Protein AF-A0A7Y4ZM54-F1 (afdb_monomer_lite)

Radius of gyration: 19.08 Å; chains: 1; bounding box: 53×41×57 Å

Sequence (224 aa):
SLDTIFMADGRNDSVQGQALGAINAHYQPLRQPTAAELDAIAAHEKTNDFFSDGALRRYARGGAAPTLPPGRTASQQRGRNWFVPSATGVCGHCHAGPMLNQTSQFLLAPLPPGSRFFTAFVSELNKAGNPVRTFVVKNADGTTQTIASPDPGRALITGNPADANNFRIPTLWGVKNTAPYFHDNSAKDFAQLTAHYSDYFQIVGLPALTAQEQADINAYLELL

Structure (mmCIF, N/CA/C/O backbone):
data_AF-A0A7Y4ZM54-F1
#
_entry.id   AF-A0A7Y4ZM54-F1
#
loop_
_atom_site.group_PDB
_atom_site.id
_atom_site.type_symbol
_atom_site.label_atom_id
_atom_site.label_alt_id
_atom_site.label_comp_id
_atom_site.label_asym_id
_atom_site.label_entity_id
_atom_site.label_seq_id
_atom_site.pdbx_PDB_ins_code
_atom_site.Cartn_x
_atom_site.Cartn_y
_atom_site.Cartn_z
_atom_site.occupancy
_atom_site.B_iso_or_equiv
_atom_site.auth_seq_id
_atom_site.auth_comp_id
_atom_site.auth_asym_id
_atom_site.auth_atom_id
_atom_site.pdbx_PDB_model_num
ATOM 1 N N . SER A 1 1 ? -11.490 -14.681 0.196 1.00 75.56 1 SER A N 1
ATOM 2 C CA . SER A 1 1 ? -10.752 -13.447 -0.086 1.00 75.56 1 SER A CA 1
ATOM 3 C C . SER A 1 1 ? -9.302 -13.809 -0.337 1.00 75.56 1 SER A C 1
ATOM 5 O O . SER A 1 1 ? -8.851 -14.820 0.194 1.00 75.56 1 SER A O 1
ATOM 7 N N . LEU A 1 2 ? -8.616 -13.041 -1.183 1.00 84.38 2 LEU A N 1
ATOM 8 C CA . LEU A 1 2 ? -7.167 -13.151 -1.382 1.00 84.38 2 LEU A CA 1
ATOM 9 C C . LEU A 1 2 ? -6.377 -12.484 -0.242 1.00 84.38 2 LEU A C 1
ATOM 11 O O . LEU A 1 2 ? -5.200 -12.786 -0.062 1.00 84.38 2 LEU A O 1
ATOM 15 N N . ASP A 1 3 ? -7.044 -11.639 0.549 1.00 86.06 3 ASP A N 1
ATOM 16 C CA . ASP A 1 3 ? -6.544 -11.085 1.803 1.00 86.06 3 ASP A CA 1
ATOM 17 C C . ASP A 1 3 ? -7.220 -11.738 3.013 1.00 86.06 3 ASP A C 1
ATOM 19 O O . ASP A 1 3 ? -8.394 -12.113 2.970 1.00 86.06 3 ASP A O 1
ATOM 23 N N . THR A 1 4 ? -6.466 -11.867 4.103 1.00 82.06 4 THR A N 1
ATOM 24 C CA . THR A 1 4 ? -6.941 -12.416 5.385 1.00 82.06 4 THR A CA 1
ATOM 25 C C . THR A 1 4 ? -7.178 -11.342 6.443 1.00 82.06 4 THR A C 1
ATOM 27 O O . THR A 1 4 ? -7.720 -11.639 7.499 1.00 82.06 4 THR A O 1
ATOM 30 N N . ILE A 1 5 ? -6.758 -10.103 6.175 1.00 88.88 5 ILE A N 1
ATOM 31 C CA . ILE A 1 5 ? -6.939 -8.945 7.050 1.00 88.88 5 ILE A CA 1
ATOM 32 C C . ILE A 1 5 ? -7.385 -7.760 6.199 1.00 88.88 5 ILE A C 1
ATOM 34 O O . ILE A 1 5 ? -6.835 -7.505 5.125 1.00 88.88 5 ILE A O 1
ATOM 38 N N . PHE A 1 6 ? -8.369 -7.030 6.707 1.00 91.56 6 PHE A N 1
ATOM 39 C CA . PHE A 1 6 ? -9.061 -5.949 6.026 1.00 91.56 6 PHE A CA 1
ATOM 40 C C . PHE A 1 6 ? -8.925 -4.639 6.802 1.00 91.56 6 PHE A C 1
ATOM 42 O O . PHE A 1 6 ? -8.662 -4.629 8.006 1.00 91.56 6 PHE A O 1
ATOM 49 N N . MET A 1 7 ? -9.159 -3.531 6.091 1.00 94.06 7 MET A N 1
ATOM 50 C CA . MET A 1 7 ? -8.881 -2.152 6.520 1.00 94.06 7 MET A CA 1
ATOM 51 C C . MET A 1 7 ? -7.381 -1.848 6.620 1.00 94.06 7 MET A C 1
ATOM 53 O O . MET A 1 7 ? -6.563 -2.739 6.826 1.00 94.06 7 MET A O 1
ATOM 57 N N . ALA A 1 8 ? -6.994 -0.584 6.427 1.00 95.31 8 ALA A N 1
ATOM 58 C CA . ALA A 1 8 ? -5.583 -0.190 6.389 1.00 95.31 8 ALA A CA 1
ATOM 59 C C . ALA A 1 8 ? -4.844 -0.497 7.707 1.00 95.31 8 ALA A C 1
ATOM 61 O O . ALA A 1 8 ? -3.691 -0.908 7.689 1.00 95.31 8 ALA A O 1
ATOM 62 N N . ASP A 1 9 ? -5.523 -0.377 8.842 1.00 95.94 9 ASP A N 1
ATOM 63 C CA . ASP A 1 9 ? -5.015 -0.669 10.187 1.00 95.94 9 ASP A CA 1
ATOM 64 C C . ASP A 1 9 ? -5.265 -2.115 10.648 1.00 95.94 9 ASP A C 1
ATOM 66 O O . ASP A 1 9 ? -4.820 -2.513 11.722 1.00 95.94 9 ASP A O 1
ATOM 70 N N . GLY A 1 10 ? -5.939 -2.924 9.826 1.00 94.38 10 GLY A N 1
ATOM 71 C CA . GLY A 1 10 ? -6.141 -4.347 10.078 1.00 94.38 10 GLY A CA 1
ATOM 72 C C . GLY A 1 10 ? -7.196 -4.689 11.124 1.00 94.38 10 GLY A C 1
ATOM 73 O O . GLY A 1 10 ? -7.147 -5.777 11.692 1.00 94.38 10 GLY A O 1
ATOM 74 N N . ARG A 1 11 ? -8.140 -3.782 11.402 1.00 94.75 11 ARG A N 1
ATOM 75 C CA . ARG A 1 11 ? -9.167 -3.967 12.444 1.00 94.75 11 ARG A CA 1
ATOM 76 C C . ARG A 1 11 ? -10.170 -5.096 12.171 1.00 94.75 11 ARG A C 1
ATOM 78 O O . ARG A 1 11 ? -10.927 -5.460 13.065 1.00 94.75 11 ARG A O 1
ATOM 85 N N . ASN A 1 12 ? -10.219 -5.613 10.943 1.00 94.06 12 ASN A N 1
ATOM 86 C CA . ASN A 1 12 ? -11.128 -6.682 10.547 1.00 94.06 12 ASN A CA 1
ATOM 87 C C . ASN A 1 12 ? -10.349 -7.889 10.016 1.00 94.06 12 ASN A C 1
ATOM 89 O O . ASN A 1 12 ? -9.455 -7.751 9.186 1.00 94.06 12 ASN A O 1
ATOM 93 N N . ASP A 1 13 ? -10.744 -9.081 10.444 1.00 90.44 13 ASP A N 1
ATOM 94 C CA . ASP A 1 13 ? -10.168 -10.378 10.062 1.00 90.44 13 ASP A CA 1
ATOM 95 C C . ASP A 1 13 ? -11.035 -11.147 9.046 1.00 90.44 13 ASP A C 1
ATOM 97 O O . ASP A 1 13 ? -10.697 -12.243 8.600 1.00 90.44 13 ASP A O 1
ATOM 101 N N . SER A 1 14 ? -12.177 -10.573 8.668 1.00 93.00 14 SER A N 1
ATOM 102 C CA . SER A 1 14 ? -13.166 -11.191 7.794 1.00 93.00 14 SER A CA 1
ATOM 103 C C . SER A 1 14 ? -13.887 -10.150 6.943 1.00 93.00 14 SER A C 1
ATOM 105 O O . SER A 1 14 ? -14.067 -8.998 7.349 1.00 93.00 14 SER A O 1
ATOM 107 N N . VAL A 1 15 ? -14.350 -10.585 5.767 1.00 93.75 15 VAL A N 1
ATOM 108 C CA . VAL A 1 15 ? -15.191 -9.766 4.881 1.00 93.75 15 VAL A CA 1
ATOM 109 C C . VAL A 1 15 ? -16.499 -9.416 5.583 1.00 93.75 15 VAL A C 1
ATOM 111 O O . VAL A 1 15 ? -16.942 -8.280 5.516 1.00 93.75 15 VAL A O 1
ATOM 114 N N . GLN A 1 16 ? -17.092 -10.355 6.324 1.00 95.44 16 GLN A N 1
ATOM 115 C CA . GLN A 1 16 ? -18.309 -10.104 7.093 1.00 95.44 16 GLN A CA 1
ATOM 116 C C . GLN A 1 16 ? -18.098 -9.025 8.161 1.00 95.44 16 GLN A C 1
ATOM 118 O O . GLN A 1 16 ? -18.927 -8.125 8.283 1.00 95.44 16 GLN A O 1
ATOM 123 N N . GLY A 1 17 ? -16.986 -9.075 8.905 1.00 94.94 17 GLY A N 1
ATOM 124 C CA . GLY A 1 17 ? -16.649 -8.045 9.888 1.00 94.94 17 GLY A CA 1
ATOM 125 C C . GLY A 1 17 ? -16.430 -6.674 9.245 1.00 94.94 17 GLY A C 1
ATOM 126 O O . GLY A 1 17 ? -16.928 -5.668 9.751 1.00 94.94 17 GLY A O 1
ATOM 127 N N . GLN A 1 18 ? -15.738 -6.636 8.103 1.00 95.00 18 GLN A N 1
ATOM 128 C CA . GLN A 1 18 ? -15.522 -5.407 7.339 1.00 95.00 18 GLN A CA 1
ATOM 129 C C . GLN A 1 18 ? -16.838 -4.845 6.771 1.00 95.00 18 GLN A C 1
ATOM 131 O O . GLN A 1 18 ? -17.104 -3.654 6.928 1.00 95.00 18 GLN A O 1
ATOM 136 N N . ALA A 1 19 ? -17.702 -5.694 6.213 1.00 95.06 19 ALA A N 1
ATOM 137 C CA . ALA A 1 19 ? -19.015 -5.315 5.699 1.00 95.06 19 ALA A CA 1
ATOM 138 C C . ALA A 1 19 ? -19.928 -4.778 6.809 1.00 95.06 19 ALA A C 1
ATOM 140 O O . ALA A 1 19 ? -20.550 -3.729 6.646 1.00 95.06 19 ALA A O 1
ATOM 141 N N . LEU A 1 20 ? -19.966 -5.446 7.967 1.00 95.12 20 LEU A N 1
ATOM 142 C CA . LEU A 1 20 ? -20.711 -4.978 9.136 1.00 95.12 20 LEU A CA 1
ATOM 143 C C . LEU A 1 20 ? -20.208 -3.606 9.607 1.00 95.12 20 LEU A C 1
ATOM 145 O O . LEU A 1 20 ? -21.013 -2.712 9.873 1.00 95.12 20 LEU A O 1
ATOM 149 N N . GLY A 1 21 ? -18.885 -3.429 9.678 1.00 92.69 21 GLY A N 1
ATOM 150 C CA . GLY A 1 21 ? -18.262 -2.152 10.018 1.00 92.69 21 GLY A CA 1
ATOM 151 C C . GLY A 1 21 ? -18.667 -1.040 9.050 1.00 92.69 21 GLY A C 1
ATOM 152 O O . GLY A 1 21 ? -19.102 0.025 9.487 1.00 92.69 21 GLY A O 1
ATOM 153 N N . ALA A 1 22 ? -18.603 -1.307 7.744 1.00 92.81 22 ALA A N 1
ATOM 154 C CA . ALA A 1 22 ? -18.983 -0.350 6.709 1.00 92.81 22 ALA A CA 1
ATOM 155 C C . ALA A 1 22 ? -20.471 0.030 6.779 1.00 92.81 22 ALA A C 1
ATOM 157 O O . ALA A 1 22 ? -20.809 1.213 6.729 1.00 92.81 22 ALA A O 1
ATOM 158 N N . ILE A 1 23 ? -21.359 -0.953 6.952 1.00 93.31 23 ILE A N 1
ATOM 159 C CA . ILE A 1 23 ? -22.803 -0.728 7.097 1.00 93.31 23 ILE A CA 1
ATOM 160 C C . ILE A 1 23 ? -23.081 0.175 8.306 1.00 93.31 23 ILE A C 1
ATOM 162 O O . ILE A 1 23 ? -23.783 1.179 8.181 1.00 93.31 23 ILE A O 1
ATOM 166 N N . ASN A 1 24 ? -22.493 -0.133 9.461 1.00 92.00 24 ASN A N 1
ATOM 167 C CA . ASN A 1 24 ? -22.721 0.638 10.681 1.00 92.00 24 ASN A CA 1
ATOM 168 C C . ASN A 1 24 ? -22.139 2.057 10.608 1.00 92.00 24 ASN A C 1
ATOM 170 O O . ASN A 1 24 ? -22.781 2.998 11.071 1.00 92.00 24 ASN A O 1
ATOM 174 N N . ALA A 1 25 ? -20.955 2.224 10.016 1.00 88.75 25 ALA A N 1
ATOM 175 C CA . ALA A 1 25 ? -20.268 3.512 9.968 1.00 88.75 25 ALA A CA 1
ATOM 176 C C . ALA A 1 25 ? -20.800 4.458 8.879 1.00 88.75 25 ALA A C 1
ATOM 178 O O . ALA A 1 25 ? -20.824 5.669 9.091 1.00 88.75 25 ALA A O 1
ATOM 179 N N . HIS A 1 26 ? -21.214 3.929 7.722 1.00 87.94 26 HIS A N 1
ATOM 180 C CA . HIS A 1 26 ? -21.541 4.750 6.549 1.00 87.94 26 HIS A CA 1
ATOM 181 C C . HIS A 1 26 ? -23.020 4.743 6.168 1.00 87.94 26 HIS A C 1
ATOM 183 O O . HIS A 1 26 ? -23.508 5.749 5.662 1.00 87.94 26 HIS A O 1
ATOM 189 N N . TYR A 1 27 ? -23.731 3.633 6.385 1.00 86.56 27 TYR A N 1
ATOM 190 C CA . TYR A 1 27 ? -25.132 3.506 5.972 1.00 86.56 27 TYR A CA 1
ATOM 191 C C . TYR A 1 27 ? -26.126 3.808 7.104 1.00 86.56 27 TYR A C 1
ATOM 193 O O . TYR A 1 27 ? -27.249 4.206 6.814 1.00 86.56 27 TYR A O 1
ATOM 201 N N . GLN A 1 28 ? -25.717 3.664 8.374 1.00 82.19 28 GLN A N 1
ATOM 202 C CA . GLN A 1 28 ? -26.560 3.900 9.561 1.00 82.19 28 GLN A CA 1
ATOM 203 C C . GLN A 1 28 ? -27.914 3.171 9.463 1.00 82.19 28 GLN A C 1
ATOM 205 O O . GLN A 1 28 ? -28.974 3.799 9.389 1.00 82.19 28 GLN A O 1
ATOM 210 N N . PRO A 1 29 ? -27.907 1.830 9.402 1.00 85.31 29 PRO A N 1
ATOM 211 C CA . PRO A 1 29 ? -29.088 1.085 9.006 1.00 85.31 29 PRO A CA 1
ATOM 212 C C . PRO A 1 29 ? -30.195 1.153 10.066 1.00 85.31 29 PRO A C 1
ATOM 214 O O . PRO A 1 29 ? -29.942 1.128 11.269 1.00 85.31 29 PRO A O 1
ATOM 217 N N . LEU A 1 30 ? -31.449 1.113 9.612 1.00 90.50 30 LEU A N 1
ATOM 218 C CA . LEU A 1 30 ? -32.627 1.039 10.490 1.00 90.50 30 LEU A CA 1
ATOM 219 C C . LEU A 1 30 ? -32.734 -0.293 11.258 1.00 90.50 30 LEU A C 1
ATOM 221 O O . LEU A 1 30 ? -33.436 -0.377 12.263 1.00 90.50 30 LEU A O 1
ATOM 225 N N . ARG A 1 31 ? -32.049 -1.342 10.784 1.00 94.69 31 ARG A N 1
ATOM 226 C CA . ARG A 1 31 ? -31.873 -2.623 11.481 1.00 94.69 31 ARG A CA 1
ATOM 227 C C . ARG A 1 31 ? -30.486 -3.185 11.207 1.00 94.69 31 ARG A C 1
ATOM 229 O O . ARG A 1 31 ? -29.924 -2.950 10.144 1.00 94.69 31 ARG A O 1
ATOM 236 N N . GLN A 1 32 ? -29.967 -4.000 12.113 1.00 94.75 32 GLN A N 1
ATOM 237 C CA . GLN A 1 32 ? -28.709 -4.696 11.854 1.00 94.75 32 GLN A CA 1
ATOM 238 C C . GLN A 1 32 ? -28.854 -5.701 10.690 1.00 94.75 32 GLN A C 1
ATOM 240 O O . GLN A 1 32 ? -29.930 -6.300 10.524 1.00 94.75 32 GLN A O 1
ATOM 245 N N . PRO A 1 33 ? -27.801 -5.879 9.868 1.00 95.38 33 PRO A N 1
ATOM 246 C CA . PRO A 1 33 ? -27.777 -6.933 8.867 1.00 95.38 33 PRO A CA 1
ATOM 247 C C . PRO A 1 33 ? -27.752 -8.298 9.561 1.00 95.38 33 PRO A C 1
ATOM 249 O O . PRO A 1 33 ? -27.140 -8.483 10.614 1.00 95.38 33 PRO A O 1
ATOM 252 N N . THR A 1 34 ? -28.435 -9.265 8.969 1.00 96.81 34 THR A N 1
ATOM 253 C CA . THR A 1 34 ? -28.404 -10.656 9.421 1.00 96.81 34 THR A CA 1
ATOM 254 C C . THR A 1 34 ? -27.104 -11.332 8.982 1.00 96.81 34 THR A C 1
ATOM 256 O O . THR A 1 34 ? -26.449 -10.894 8.034 1.00 96.81 34 THR A O 1
ATOM 259 N N . ALA A 1 35 ? -26.746 -12.447 9.624 1.00 96.69 35 ALA A N 1
ATOM 260 C CA . ALA A 1 35 ? -25.584 -13.241 9.217 1.00 96.69 35 ALA A CA 1
ATOM 261 C C . ALA A 1 35 ? -25.672 -13.685 7.744 1.00 96.69 35 ALA A C 1
ATOM 263 O O . ALA A 1 35 ? -24.697 -13.562 7.011 1.00 96.69 35 ALA A O 1
ATOM 264 N N . ALA A 1 36 ? -26.860 -14.093 7.283 1.00 97.50 36 ALA A N 1
ATOM 265 C CA . ALA A 1 36 ? -27.086 -14.498 5.896 1.00 97.50 36 ALA A CA 1
ATOM 266 C C . ALA A 1 36 ? -26.853 -13.354 4.889 1.00 97.50 36 ALA A C 1
ATOM 268 O O . ALA A 1 36 ? -26.354 -13.588 3.791 1.00 97.50 36 ALA A O 1
ATOM 269 N N . GLU A 1 37 ? -27.182 -12.113 5.257 1.00 96.31 37 GLU A N 1
ATOM 270 C CA . GLU A 1 37 ? -26.921 -10.938 4.416 1.00 96.31 37 GLU A CA 1
ATOM 271 C C . GLU A 1 37 ? -25.422 -10.618 4.344 1.00 96.31 37 GLU A C 1
ATOM 273 O O . GLU A 1 37 ? -24.906 -10.330 3.264 1.00 96.31 37 GLU A O 1
ATOM 278 N N . LEU A 1 38 ? -24.701 -10.728 5.464 1.00 96.75 38 LEU A N 1
ATOM 279 C CA . LEU A 1 38 ? -23.243 -10.568 5.486 1.00 96.75 38 LEU A CA 1
ATOM 280 C C . LEU A 1 38 ? -22.538 -11.678 4.691 1.00 96.75 38 LEU A C 1
ATOM 282 O O . LEU A 1 38 ? -21.586 -11.405 3.959 1.00 96.75 38 LEU A O 1
ATOM 286 N N . ASP A 1 39 ? -23.029 -12.914 4.777 1.00 96.81 39 ASP A N 1
ATOM 287 C CA . ASP A 1 39 ? -22.520 -14.033 3.985 1.00 96.81 39 ASP A CA 1
ATOM 288 C C . ASP A 1 39 ? -22.774 -13.839 2.488 1.00 96.81 39 ASP A C 1
ATOM 290 O O . ASP A 1 39 ? -21.908 -14.168 1.677 1.00 96.81 39 ASP A O 1
ATOM 294 N N . ALA A 1 40 ? -23.912 -13.254 2.103 1.00 96.12 40 ALA A N 1
ATOM 295 C CA . ALA A 1 40 ? -24.190 -12.911 0.711 1.00 96.12 40 ALA A CA 1
ATOM 296 C C . ALA A 1 40 ? -23.197 -11.866 0.167 1.00 96.12 40 ALA A C 1
ATOM 298 O O . ALA A 1 40 ? -22.702 -12.021 -0.952 1.00 96.12 40 ALA A O 1
ATOM 299 N N . ILE A 1 41 ? -22.837 -10.853 0.967 1.00 93.75 41 ILE A N 1
ATOM 300 C CA . ILE A 1 41 ? -21.786 -9.880 0.615 1.00 93.75 41 ILE A CA 1
ATOM 301 C C . ILE A 1 41 ? -20.436 -10.593 0.456 1.00 93.75 41 ILE A C 1
ATOM 303 O O . ILE A 1 41 ? -19.773 -10.457 -0.572 1.00 93.75 41 ILE A O 1
ATOM 307 N N . ALA A 1 42 ? -20.052 -11.425 1.426 1.00 93.25 42 ALA A N 1
ATOM 308 C CA . ALA A 1 42 ? -18.796 -12.172 1.370 1.00 93.25 42 ALA A CA 1
ATOM 309 C C . ALA A 1 42 ? -18.741 -13.188 0.212 1.00 93.25 42 ALA A C 1
ATOM 311 O O . ALA A 1 42 ? -17.661 -13.511 -0.295 1.00 93.25 42 ALA A O 1
ATOM 312 N N . ALA A 1 43 ? -19.890 -13.716 -0.213 1.00 93.31 43 ALA A N 1
ATOM 313 C CA . ALA A 1 43 ? -20.006 -14.573 -1.385 1.00 93.31 43 ALA A CA 1
ATOM 314 C C . ALA A 1 43 ? -19.850 -13.780 -2.688 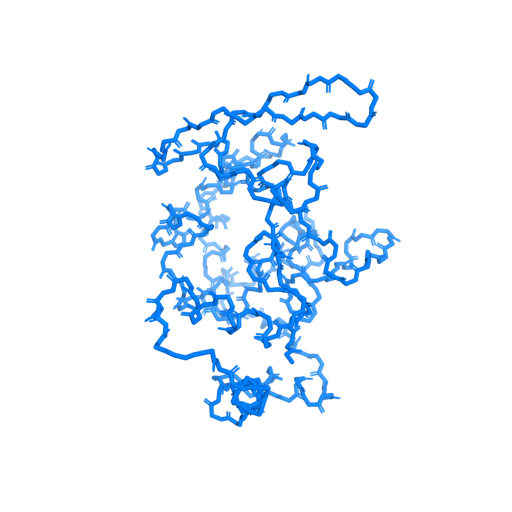1.00 93.31 43 ALA A C 1
ATOM 316 O O . ALA A 1 43 ? -19.232 -14.286 -3.628 1.00 93.31 43 ALA A O 1
ATOM 317 N N . HIS A 1 44 ? -20.344 -12.539 -2.738 1.00 92.94 44 HIS A N 1
ATOM 318 C CA . HIS A 1 44 ? -20.222 -11.679 -3.913 1.00 92.94 44 HIS A CA 1
ATOM 319 C C . HIS A 1 44 ? -18.755 -11.423 -4.298 1.00 92.94 44 HIS A C 1
ATOM 321 O O . HIS A 1 44 ? -18.402 -11.583 -5.467 1.00 92.94 44 HIS A O 1
ATOM 327 N N . GLU A 1 45 ? -17.872 -11.174 -3.323 1.00 89.38 45 GLU A N 1
ATOM 328 C CA . GLU A 1 45 ? -16.424 -10.987 -3.557 1.00 89.38 45 GLU A CA 1
ATOM 329 C C . GLU A 1 45 ? -15.703 -12.231 -4.124 1.00 89.38 45 GLU A C 1
ATOM 331 O O . GLU A 1 45 ? -14.527 -12.185 -4.486 1.00 89.38 45 GLU A O 1
ATOM 336 N N . LYS A 1 46 ? -16.386 -13.381 -4.195 1.00 89.38 46 LYS A N 1
ATOM 337 C CA . LYS A 1 46 ? -15.857 -14.637 -4.758 1.00 89.38 46 LYS A CA 1
ATOM 338 C C . LYS A 1 46 ? -16.423 -14.951 -6.150 1.00 89.38 46 LYS A C 1
ATOM 340 O O . LYS A 1 46 ? -16.024 -15.949 -6.766 1.00 89.38 46 LYS A O 1
ATOM 345 N N . THR A 1 47 ? -17.361 -14.142 -6.644 1.00 91.50 47 THR A N 1
ATOM 346 C CA . THR A 1 47 ? -18.007 -14.338 -7.950 1.00 91.50 47 THR A CA 1
ATOM 347 C C . THR A 1 47 ? -17.031 -14.107 -9.103 1.00 91.50 47 THR A C 1
ATOM 349 O O . THR A 1 47 ? -15.963 -13.531 -8.928 1.00 91.50 47 THR A O 1
ATOM 352 N N . ASN A 1 48 ? -17.367 -14.592 -10.305 1.00 89.88 48 ASN A N 1
ATOM 353 C CA . ASN A 1 48 ? -16.542 -14.337 -11.493 1.00 89.88 48 ASN A CA 1
ATOM 354 C C . ASN A 1 48 ? -16.447 -12.844 -11.815 1.00 89.88 48 ASN A C 1
ATOM 356 O O . ASN A 1 48 ? -15.369 -12.388 -12.189 1.00 89.88 48 ASN A O 1
ATOM 360 N N . ASP A 1 49 ? -17.563 -12.135 -11.657 1.00 91.06 49 ASP A N 1
ATOM 361 C CA . ASP A 1 49 ? -17.732 -10.751 -12.101 1.00 91.06 49 ASP A CA 1
ATOM 362 C C . ASP A 1 49 ? -17.007 -9.758 -11.188 1.00 91.06 49 ASP A C 1
ATOM 364 O O . ASP A 1 49 ? -16.705 -8.644 -11.602 1.00 91.06 49 ASP A O 1
ATOM 368 N N . PHE A 1 50 ? -16.656 -10.184 -9.970 1.00 91.38 50 PHE A N 1
ATOM 369 C CA . PHE A 1 50 ? -15.842 -9.392 -9.055 1.00 91.38 50 PHE A CA 1
ATOM 370 C C . PHE A 1 50 ? -14.384 -9.240 -9.525 1.00 91.38 50 PHE A C 1
ATOM 372 O O . PHE A 1 50 ? -13.730 -8.245 -9.225 1.00 91.38 50 PHE A O 1
ATOM 379 N N . PHE A 1 51 ? -13.846 -10.216 -10.266 1.00 92.50 51 PHE A N 1
ATOM 380 C CA . PHE A 1 51 ? -12.445 -10.194 -10.688 1.00 92.50 51 PHE A CA 1
ATOM 381 C C . PHE A 1 51 ? -12.280 -9.562 -12.070 1.00 92.50 51 PHE A C 1
ATOM 383 O O . PHE A 1 51 ? -12.713 -10.124 -13.076 1.00 92.50 51 PHE A O 1
ATOM 390 N N . SER A 1 52 ? -11.526 -8.466 -12.128 1.00 90.56 52 SER A N 1
ATOM 391 C CA . SER A 1 52 ? -11.066 -7.849 -13.378 1.00 90.56 52 SER A CA 1
ATOM 392 C C . SER A 1 52 ? -9.878 -8.579 -14.021 1.00 90.56 52 SER A C 1
ATOM 394 O O . SER A 1 52 ? -9.636 -8.415 -15.215 1.00 90.56 52 SER A O 1
ATOM 396 N N . ASP A 1 53 ? -9.163 -9.421 -13.264 1.00 92.50 53 ASP A N 1
ATOM 397 C CA . ASP A 1 53 ? -8.019 -10.201 -13.743 1.00 92.50 53 ASP A CA 1
ATOM 398 C C . ASP A 1 53 ? -8.261 -11.718 -13.640 1.00 92.50 53 ASP A C 1
ATOM 400 O O . ASP A 1 53 ? -8.598 -12.277 -12.589 1.00 92.50 53 ASP A O 1
ATOM 404 N N . GLY A 1 54 ? -8.061 -12.416 -14.760 1.00 93.38 54 GLY A N 1
ATOM 405 C CA . GLY A 1 54 ? -8.293 -13.855 -14.850 1.00 93.38 54 GLY A CA 1
ATOM 406 C C . GLY A 1 54 ? -7.272 -14.710 -14.090 1.00 93.38 54 GLY A C 1
ATOM 407 O O . GLY A 1 54 ? -7.620 -15.814 -13.668 1.00 93.38 54 GLY A O 1
ATOM 408 N N . ALA A 1 55 ? -6.031 -14.246 -13.918 1.00 93.75 55 ALA A N 1
ATOM 409 C CA . ALA A 1 55 ? -5.014 -14.944 -13.135 1.00 93.75 55 ALA A CA 1
ATOM 410 C C . ALA A 1 55 ? -5.307 -14.838 -11.636 1.00 93.75 55 ALA A C 1
ATOM 412 O O . ALA A 1 55 ? -5.317 -15.868 -10.963 1.00 93.75 55 ALA A O 1
ATOM 413 N N . LEU A 1 56 ? -5.660 -13.648 -11.139 1.00 94.00 56 LEU A N 1
ATOM 414 C CA . LEU A 1 56 ? -6.104 -13.459 -9.754 1.00 94.00 56 LEU A CA 1
ATOM 415 C C . LEU A 1 56 ? -7.362 -14.270 -9.450 1.00 94.00 56 LEU A C 1
ATOM 417 O O . LEU A 1 56 ? -7.425 -14.942 -8.422 1.00 94.00 56 LEU A O 1
ATOM 421 N N . ARG A 1 57 ? -8.327 -14.300 -10.379 1.00 94.25 57 ARG A N 1
ATOM 422 C CA . ARG A 1 57 ? -9.526 -15.139 -10.246 1.00 94.25 57 ARG A CA 1
ATOM 423 C C . ARG A 1 57 ? -9.185 -16.622 -10.115 1.00 94.25 57 ARG A C 1
ATOM 425 O O . ARG A 1 57 ? -9.780 -17.321 -9.298 1.00 94.25 57 ARG A O 1
ATOM 432 N N . ARG A 1 58 ? -8.259 -17.131 -10.937 1.00 94.56 58 ARG A N 1
ATOM 433 C CA . ARG A 1 58 ? -7.806 -18.531 -10.849 1.00 94.56 58 ARG A CA 1
ATOM 434 C C . ARG A 1 58 ? -7.095 -18.790 -9.526 1.00 94.56 58 ARG A C 1
ATOM 436 O O . ARG A 1 58 ? -7.387 -19.794 -8.885 1.00 94.56 58 ARG A O 1
ATOM 443 N N . TYR A 1 59 ? -6.219 -17.884 -9.105 1.00 94.31 59 TYR A N 1
ATOM 444 C CA . TYR A 1 59 ? -5.496 -18.003 -7.843 1.00 94.31 59 TYR A CA 1
ATOM 445 C C . TYR A 1 59 ? -6.444 -18.028 -6.636 1.00 94.31 59 TYR A C 1
ATOM 447 O O . TYR A 1 59 ? -6.336 -18.907 -5.785 1.00 94.31 59 TYR A O 1
ATOM 455 N N . ALA A 1 60 ? -7.471 -17.172 -6.626 1.00 92.19 60 ALA A N 1
ATOM 456 C CA . ALA A 1 60 ? -8.513 -17.159 -5.596 1.00 92.19 60 ALA A CA 1
ATOM 457 C C . ALA A 1 60 ? -9.301 -18.479 -5.481 1.00 92.19 60 ALA A C 1
ATOM 459 O O . ALA A 1 60 ? -9.985 -18.703 -4.484 1.00 92.19 60 ALA A O 1
ATOM 460 N N . ARG A 1 61 ? -9.209 -19.355 -6.489 1.00 91.94 61 ARG A N 1
ATOM 461 C CA . ARG A 1 61 ? -9.842 -20.682 -6.541 1.00 91.94 61 ARG A CA 1
ATOM 462 C C . ARG A 1 61 ? -8.858 -21.829 -6.318 1.00 91.94 61 ARG A C 1
ATOM 464 O O . ARG A 1 61 ? -9.155 -22.961 -6.685 1.00 91.94 61 ARG A O 1
ATOM 471 N N . GLY A 1 62 ? -7.687 -21.541 -5.753 1.00 93.00 62 GLY A N 1
ATOM 472 C CA . GLY A 1 62 ? -6.636 -22.534 -5.520 1.00 93.00 62 GLY A CA 1
ATOM 473 C C . GLY A 1 62 ? -5.818 -22.876 -6.768 1.00 93.00 62 GLY A C 1
ATOM 474 O O . GLY A 1 62 ? -5.103 -23.874 -6.777 1.00 93.00 62 GLY A O 1
ATOM 475 N N . GLY A 1 63 ? -5.928 -22.076 -7.833 1.00 95.12 63 GLY A N 1
ATOM 476 C CA . GLY A 1 63 ? -5.061 -22.180 -9.003 1.00 95.12 63 GLY A CA 1
ATOM 477 C C . GLY A 1 63 ? -3.640 -21.675 -8.736 1.00 95.12 63 GLY A C 1
ATOM 478 O O . GLY A 1 63 ? -3.289 -21.277 -7.628 1.00 95.12 63 GLY A O 1
ATOM 479 N N . ALA A 1 64 ? -2.817 -21.659 -9.786 1.00 95.50 64 ALA A N 1
ATOM 480 C CA . ALA A 1 64 ? -1.443 -21.169 -9.704 1.00 95.50 64 ALA A CA 1
ATOM 481 C C . ALA A 1 64 ? -1.367 -19.690 -9.280 1.00 95.50 64 ALA A C 1
ATOM 483 O O . ALA A 1 64 ? -2.226 -18.885 -9.653 1.00 95.50 64 ALA A O 1
ATOM 484 N N . ALA A 1 65 ? -0.312 -19.341 -8.538 1.00 93.56 65 ALA A N 1
ATOM 485 C CA . ALA A 1 65 ? -0.017 -17.965 -8.155 1.00 93.56 65 ALA A CA 1
ATOM 486 C C . ALA A 1 65 ? 0.166 -17.062 -9.391 1.00 93.56 65 ALA A C 1
ATOM 488 O O . ALA A 1 65 ? 0.784 -17.493 -10.371 1.00 93.56 65 ALA A O 1
ATOM 489 N N . PRO A 1 66 ? -0.339 -15.814 -9.364 1.00 94.38 66 PRO A N 1
ATOM 490 C CA . PRO A 1 66 ? -0.064 -14.846 -10.417 1.00 94.38 66 PRO A CA 1
ATOM 491 C C . PRO A 1 66 ? 1.437 -14.529 -10.458 1.00 94.38 66 PRO A C 1
ATOM 493 O O . PRO A 1 66 ? 2.119 -14.481 -9.433 1.00 94.38 66 PRO A O 1
ATOM 496 N N . THR A 1 67 ? 1.955 -14.298 -11.660 1.00 94.38 67 THR A N 1
ATOM 497 C CA . THR A 1 67 ? 3.361 -13.953 -11.878 1.00 94.38 67 THR A CA 1
ATOM 498 C C . THR A 1 67 ? 3.486 -12.505 -12.305 1.00 94.38 67 THR A C 1
ATOM 500 O O . THR A 1 67 ? 2.769 -12.062 -13.202 1.00 94.38 67 THR A O 1
ATOM 503 N N . LEU A 1 68 ? 4.453 -11.797 -11.725 1.00 95.31 68 LEU A N 1
ATOM 504 C CA . LEU A 1 68 ? 4.813 -10.447 -12.140 1.00 95.31 68 LEU A CA 1
ATOM 505 C C . LEU A 1 68 ? 5.132 -10.385 -13.651 1.00 95.31 68 LEU A C 1
ATOM 507 O O . LEU A 1 68 ? 5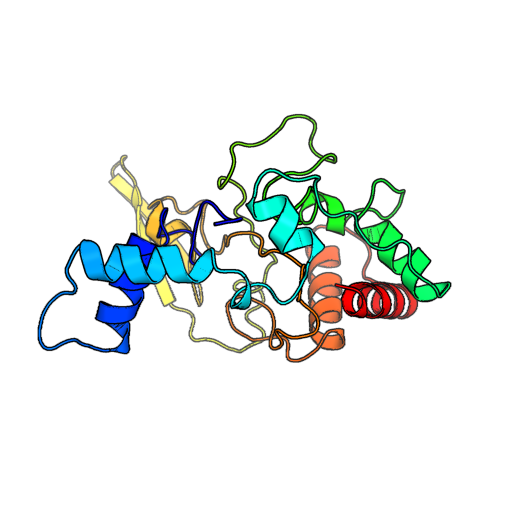.955 -11.184 -14.119 1.00 95.31 68 LEU A O 1
ATOM 511 N N . PRO A 1 69 ? 4.521 -9.456 -14.413 1.00 96.38 69 PRO A N 1
ATOM 512 C CA . PRO A 1 69 ? 4.742 -9.347 -15.850 1.00 96.38 69 PRO A CA 1
ATOM 513 C C . PRO A 1 69 ? 6.221 -9.050 -16.149 1.00 96.38 69 PRO A C 1
ATOM 515 O O . PRO A 1 69 ? 6.863 -8.313 -15.405 1.00 96.38 69 PRO A O 1
ATOM 518 N N . PRO A 1 70 ? 6.804 -9.597 -17.230 1.00 96.56 70 PRO A N 1
ATOM 519 C CA . PRO A 1 70 ? 8.235 -9.435 -17.508 1.00 96.56 70 PRO A CA 1
ATOM 520 C C . PRO A 1 70 ? 8.628 -8.016 -17.956 1.00 96.56 70 PRO A C 1
ATOM 522 O O . PRO A 1 70 ? 9.803 -7.670 -17.902 1.00 96.56 70 PRO A O 1
ATOM 525 N N . GLY A 1 71 ? 7.663 -7.197 -18.386 1.00 97.19 71 GLY A N 1
ATOM 526 C CA . GLY A 1 71 ? 7.918 -5.912 -19.038 1.00 97.19 71 GLY A CA 1
ATOM 527 C C . GLY A 1 71 ? 8.260 -6.067 -20.524 1.00 97.19 71 GLY A C 1
ATOM 528 O O . GLY A 1 71 ? 8.977 -6.981 -20.928 1.00 97.19 71 GLY A O 1
ATOM 529 N N . ARG A 1 72 ? 7.714 -5.178 -21.360 1.00 97.38 72 ARG A N 1
ATOM 530 C CA . ARG A 1 72 ? 7.924 -5.176 -22.821 1.00 97.38 72 ARG A CA 1
ATOM 531 C C . ARG A 1 72 ? 8.955 -4.143 -23.259 1.00 97.38 72 ARG A C 1
ATOM 533 O O . ARG A 1 72 ? 9.629 -4.345 -24.262 1.00 97.38 72 ARG A O 1
ATOM 540 N N . THR A 1 73 ? 9.066 -3.042 -22.521 1.00 98.56 73 THR A N 1
ATOM 541 C CA . THR A 1 73 ? 10.046 -1.983 -22.778 1.00 98.56 73 THR A CA 1
ATOM 542 C C . THR A 1 73 ? 11.239 -2.105 -21.834 1.00 98.56 73 THR A C 1
ATOM 544 O O . THR A 1 73 ? 11.129 -2.671 -20.746 1.00 98.56 73 THR A O 1
ATOM 547 N N . ALA A 1 74 ? 12.374 -1.514 -22.216 1.00 98.44 74 ALA A N 1
ATOM 548 C CA . ALA A 1 74 ? 13.550 -1.456 -21.348 1.00 98.44 74 ALA A CA 1
ATOM 549 C C . ALA A 1 74 ? 13.244 -0.764 -20.006 1.00 98.44 74 ALA A C 1
ATOM 551 O O . ALA A 1 74 ? 13.735 -1.192 -18.967 1.00 98.44 74 ALA A O 1
ATOM 552 N N . SER A 1 75 ? 12.390 0.265 -20.019 1.00 98.44 75 SER A N 1
ATOM 553 C CA . SER A 1 75 ? 11.969 0.972 -18.805 1.00 98.44 75 SER A CA 1
ATOM 554 C C . SER A 1 75 ? 11.148 0.076 -17.875 1.00 98.44 75 SER A C 1
ATOM 556 O O . SER A 1 75 ? 11.471 -0.046 -16.699 1.00 98.44 75 SER A O 1
ATOM 558 N N . GLN A 1 76 ? 10.182 -0.674 -18.417 1.00 98.62 76 GLN A N 1
ATOM 559 C CA . GLN A 1 76 ? 9.409 -1.654 -17.645 1.00 98.62 76 GLN A CA 1
ATOM 560 C C . GLN A 1 76 ? 10.286 -2.765 -17.064 1.00 98.62 76 GLN A C 1
ATOM 562 O O . GLN A 1 76 ? 10.084 -3.180 -15.928 1.00 98.62 76 GLN A O 1
ATOM 567 N N . GLN A 1 77 ? 11.264 -3.253 -17.828 1.00 98.06 77 GLN A N 1
ATOM 568 C CA . GLN A 1 77 ? 12.184 -4.295 -17.367 1.00 98.06 77 GLN A CA 1
ATOM 569 C C . GLN A 1 77 ? 13.090 -3.796 -16.235 1.00 98.06 77 GLN A C 1
ATOM 571 O O . GLN A 1 77 ? 13.288 -4.508 -15.253 1.00 98.06 77 GLN A O 1
ATOM 576 N N . ARG A 1 78 ? 13.599 -2.560 -16.325 1.00 98.06 78 ARG A N 1
ATOM 577 C CA . ARG A 1 78 ? 14.348 -1.935 -15.224 1.00 98.06 78 ARG A CA 1
ATOM 578 C C . ARG A 1 78 ? 13.458 -1.679 -14.010 1.00 98.06 78 ARG A C 1
ATOM 580 O O . ARG A 1 78 ? 13.865 -1.992 -12.897 1.00 98.06 78 ARG A O 1
ATOM 587 N N . GLY A 1 79 ? 12.228 -1.209 -14.217 1.00 97.94 79 GLY A N 1
ATOM 588 C CA . GLY A 1 79 ? 11.242 -1.009 -13.155 1.00 97.94 79 GLY A CA 1
ATOM 589 C C . GLY A 1 79 ? 10.906 -2.300 -12.417 1.00 97.94 79 GLY A C 1
ATOM 590 O O . GLY A 1 79 ? 10.885 -2.331 -11.190 1.00 97.94 79 GLY A O 1
ATOM 591 N N . ARG A 1 80 ? 10.766 -3.410 -13.151 1.00 97.31 80 ARG A N 1
ATOM 592 C CA . ARG A 1 80 ? 10.548 -4.744 -12.580 1.00 97.31 80 ARG A CA 1
ATOM 593 C C . ARG A 1 80 ? 11.619 -5.135 -11.566 1.00 97.31 80 ARG A C 1
ATOM 595 O O . ARG A 1 80 ? 11.285 -5.766 -10.564 1.00 97.31 80 ARG A O 1
ATOM 602 N N . ASN A 1 81 ? 12.882 -4.776 -11.807 1.00 96.50 81 ASN A N 1
ATOM 603 C CA . ASN A 1 81 ? 14.003 -5.160 -10.944 1.00 96.50 81 ASN A CA 1
ATOM 604 C C . ASN A 1 81 ? 13.849 -4.649 -9.505 1.00 96.50 81 ASN A C 1
ATOM 606 O O . ASN A 1 81 ? 14.361 -5.288 -8.592 1.00 96.50 81 ASN A O 1
ATOM 610 N N . TRP A 1 82 ? 13.076 -3.584 -9.280 1.00 96.12 82 TRP A N 1
ATOM 611 C CA . TRP A 1 82 ? 12.777 -3.070 -7.941 1.00 96.12 82 TRP A CA 1
ATOM 612 C C . TRP A 1 82 ? 11.895 -4.001 -7.096 1.00 96.12 82 TRP A C 1
ATOM 614 O O . TRP A 1 82 ? 11.939 -3.949 -5.867 1.00 96.12 82 TRP A O 1
ATOM 624 N N . PHE A 1 83 ? 11.124 -4.885 -7.733 1.00 95.06 83 PHE A N 1
ATOM 625 C CA . PHE A 1 83 ? 10.133 -5.753 -7.082 1.00 95.06 83 PHE A CA 1
ATOM 626 C C . PHE A 1 83 ? 10.557 -7.227 -7.012 1.00 95.06 83 PHE A C 1
ATOM 628 O O . PHE A 1 83 ? 9.916 -8.029 -6.333 1.00 95.06 83 PHE A O 1
ATOM 635 N N . VAL A 1 84 ? 11.630 -7.608 -7.708 1.00 92.69 84 VAL A N 1
ATOM 636 C CA . VAL A 1 84 ? 12.136 -8.989 -7.766 1.00 92.69 84 VAL A CA 1
ATOM 637 C C . VAL A 1 84 ? 13.554 -9.082 -7.199 1.00 92.69 84 VAL A C 1
ATOM 639 O O . VAL A 1 84 ? 14.219 -8.053 -7.092 1.00 92.69 84 VAL A O 1
ATOM 642 N N . PRO A 1 85 ? 14.042 -10.283 -6.827 1.00 90.19 85 PRO A N 1
ATOM 643 C CA . PRO A 1 85 ? 15.393 -10.453 -6.309 1.00 90.19 85 PRO A CA 1
ATOM 644 C C . PRO A 1 85 ? 16.414 -9.945 -7.330 1.00 90.19 85 PRO A C 1
ATOM 646 O O . PRO A 1 85 ? 16.582 -10.520 -8.405 1.00 90.19 85 PRO A O 1
ATOM 649 N N . SER A 1 86 ? 17.034 -8.815 -7.007 1.00 88.25 86 SER A N 1
ATOM 650 C CA . SER A 1 86 ? 17.988 -8.094 -7.845 1.00 88.25 86 SER A CA 1
ATOM 651 C C . SER A 1 86 ? 18.819 -7.152 -6.966 1.00 88.25 86 SER A C 1
ATOM 653 O O . SER A 1 86 ? 18.482 -6.930 -5.801 1.00 88.25 86 SER A O 1
ATOM 655 N N . ALA A 1 87 ? 19.869 -6.548 -7.530 1.00 84.81 87 ALA A N 1
ATOM 656 C CA . ALA A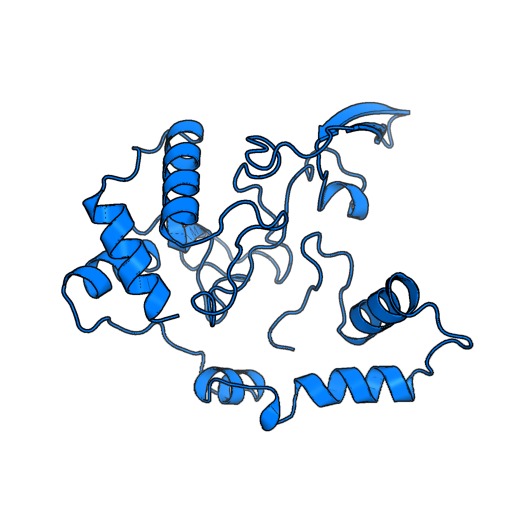 1 87 ? 20.678 -5.549 -6.829 1.00 84.81 87 ALA A CA 1
ATOM 657 C C . ALA A 1 87 ? 19.880 -4.303 -6.387 1.00 84.81 87 ALA A C 1
ATOM 659 O O . ALA A 1 87 ? 20.287 -3.632 -5.446 1.00 84.81 87 ALA A O 1
ATOM 660 N N . THR A 1 88 ? 18.745 -4.006 -7.032 1.00 86.25 88 THR A N 1
ATOM 661 C CA . THR A 1 88 ? 17.883 -2.847 -6.734 1.00 86.25 88 THR A CA 1
ATOM 662 C C . THR A 1 88 ? 16.525 -3.251 -6.153 1.00 86.25 88 THR A C 1
ATOM 664 O O . THR A 1 88 ? 15.627 -2.420 -6.069 1.00 86.25 88 THR A O 1
ATOM 667 N N . GLY A 1 89 ? 16.350 -4.516 -5.747 1.00 90.00 89 GLY A N 1
ATOM 668 C CA . GLY A 1 89 ? 15.082 -5.119 -5.303 1.00 90.00 89 GLY A CA 1
ATOM 669 C C . GLY A 1 89 ? 14.533 -4.611 -3.961 1.00 90.00 89 GLY A C 1
ATOM 670 O O . GLY A 1 89 ? 14.019 -5.393 -3.161 1.00 90.00 89 GLY A O 1
ATOM 671 N N . VAL A 1 90 ? 14.663 -3.318 -3.666 1.00 91.88 90 VAL A N 1
ATOM 672 C CA . VAL A 1 90 ? 14.276 -2.704 -2.392 1.00 91.88 90 VAL A CA 1
ATOM 673 C C . VAL A 1 90 ? 12.762 -2.775 -2.191 1.00 91.88 90 VAL A C 1
ATOM 675 O O . VAL A 1 90 ? 12.313 -3.219 -1.137 1.00 91.88 90 VAL A O 1
ATOM 678 N N . CYS A 1 91 ? 11.960 -2.442 -3.207 1.00 94.25 91 CYS A N 1
ATOM 679 C CA . CYS A 1 91 ? 10.497 -2.475 -3.102 1.00 94.25 91 CYS A CA 1
ATOM 680 C C . CYS A 1 91 ? 9.978 -3.892 -2.810 1.00 94.25 91 CYS A C 1
ATOM 682 O O . CYS A 1 91 ? 9.010 -4.045 -2.066 1.00 94.25 91 CYS A O 1
ATOM 684 N N . GLY A 1 92 ? 10.660 -4.926 -3.316 1.00 91.56 92 GLY A N 1
ATOM 685 C CA . GLY A 1 92 ? 10.351 -6.336 -3.065 1.00 91.56 92 GLY A CA 1
ATOM 686 C C . GLY A 1 92 ? 10.513 -6.788 -1.605 1.00 91.56 92 GLY A C 1
ATOM 687 O O . GLY A 1 92 ? 9.891 -7.771 -1.189 1.00 91.56 92 GLY A O 1
ATOM 688 N N . HIS A 1 93 ? 11.260 -6.054 -0.772 1.00 88.19 93 HIS A N 1
ATOM 689 C CA . HIS A 1 93 ? 11.316 -6.344 0.665 1.00 88.19 93 HIS A CA 1
ATOM 690 C C . HIS A 1 93 ? 9.924 -6.236 1.294 1.00 88.19 93 HIS A C 1
ATOM 692 O O . HIS A 1 93 ? 9.551 -7.075 2.114 1.00 88.19 93 HIS A O 1
ATOM 698 N N . CYS A 1 94 ? 9.115 -5.276 0.840 1.00 89.94 94 CYS A N 1
ATOM 699 C CA . CYS A 1 94 ? 7.730 -5.088 1.268 1.00 89.94 94 CYS A CA 1
ATOM 700 C C . CYS A 1 94 ? 6.734 -5.739 0.299 1.00 89.94 94 CYS A C 1
ATOM 702 O O . CYS A 1 94 ? 5.919 -6.560 0.719 1.00 89.94 94 CYS A O 1
ATOM 704 N N . HIS A 1 95 ? 6.847 -5.449 -0.993 1.00 93.44 95 HIS A N 1
ATOM 705 C CA . HIS A 1 95 ? 5.908 -5.859 -2.033 1.00 93.44 95 HIS A CA 1
ATOM 706 C C . HIS A 1 95 ? 6.386 -7.094 -2.799 1.00 93.44 95 HIS A C 1
ATOM 708 O O . HIS A 1 95 ? 6.916 -6.996 -3.905 1.00 93.44 95 HIS A O 1
ATOM 714 N N . ALA A 1 96 ? 6.185 -8.271 -2.212 1.00 89.69 96 ALA A N 1
ATOM 715 C CA . ALA A 1 96 ? 6.552 -9.549 -2.815 1.00 89.69 96 ALA A CA 1
ATOM 716 C C . ALA A 1 96 ? 5.499 -10.638 -2.560 1.00 89.69 96 ALA A C 1
ATOM 718 O O . ALA A 1 96 ? 4.451 -10.417 -1.946 1.00 89.69 96 ALA A O 1
ATOM 719 N N . GLY A 1 97 ? 5.769 -11.827 -3.098 1.00 89.44 97 GLY A N 1
ATOM 720 C CA . GLY A 1 97 ? 4.841 -12.947 -3.053 1.00 89.44 97 GLY A CA 1
ATOM 721 C C . GLY A 1 97 ? 3.653 -12.790 -4.009 1.00 89.44 97 GLY A C 1
ATOM 722 O O . GLY A 1 97 ? 3.556 -11.796 -4.730 1.00 89.44 97 GLY A O 1
ATOM 723 N N . PRO A 1 98 ? 2.731 -13.769 -4.019 1.00 91.44 98 PRO A N 1
ATOM 724 C CA . PRO A 1 98 ? 1.635 -13.829 -4.989 1.00 91.44 98 PRO A CA 1
ATOM 725 C C . PRO A 1 98 ? 0.761 -12.572 -5.017 1.00 91.44 98 PRO A C 1
ATOM 727 O O . PRO A 1 98 ? 0.364 -12.120 -6.083 1.00 91.44 98 PRO A O 1
ATOM 730 N N . MET A 1 99 ? 0.487 -11.985 -3.852 1.00 91.25 99 MET A N 1
ATOM 731 C CA . MET A 1 99 ? -0.369 -10.803 -3.724 1.00 91.25 99 MET A CA 1
ATOM 732 C C . MET A 1 99 ? 0.412 -9.504 -3.479 1.00 91.25 99 MET A C 1
ATOM 734 O O . MET A 1 99 ? -0.207 -8.461 -3.297 1.00 91.25 99 MET A O 1
ATOM 738 N N . LEU A 1 100 ? 1.751 -9.524 -3.510 1.00 92.88 100 LEU A N 1
ATOM 739 C CA . LEU A 1 100 ? 2.600 -8.332 -3.332 1.00 92.88 100 LEU A CA 1
ATOM 740 C C . LEU A 1 100 ? 2.370 -7.592 -1.999 1.00 92.88 100 LEU A C 1
ATOM 742 O O . LEU A 1 100 ? 2.568 -6.381 -1.918 1.00 92.88 100 LEU A O 1
ATOM 746 N N . ASN A 1 101 ? 1.932 -8.312 -0.962 1.00 88.44 101 ASN A N 1
ATOM 747 C CA . ASN A 1 101 ? 1.539 -7.726 0.322 1.00 88.44 101 ASN A CA 1
ATOM 748 C C . ASN A 1 101 ? 1.782 -8.616 1.556 1.00 88.44 101 ASN A C 1
ATOM 750 O O . ASN A 1 101 ? 2.139 -8.113 2.619 1.00 88.44 101 ASN A O 1
ATOM 754 N N . GLN A 1 102 ? 1.611 -9.935 1.443 1.00 78.00 102 GLN A N 1
ATOM 755 C CA . GLN A 1 102 ? 1.590 -10.833 2.607 1.00 78.00 102 GLN A CA 1
ATOM 756 C C . GLN A 1 102 ? 2.906 -11.566 2.863 1.00 78.00 102 GLN A C 1
ATOM 758 O O . GLN A 1 102 ? 3.259 -11.790 4.017 1.00 78.00 102 GLN A O 1
ATOM 763 N N . THR A 1 103 ? 3.647 -11.937 1.821 1.00 79.25 103 THR A N 1
ATOM 764 C CA . THR A 1 103 ? 4.895 -12.701 1.951 1.00 79.25 103 THR A CA 1
ATOM 765 C C . THR A 1 103 ? 6.038 -11.970 1.265 1.00 79.25 103 THR A C 1
ATOM 767 O O . THR A 1 103 ? 5.825 -11.108 0.419 1.00 79.25 103 THR A O 1
ATOM 770 N N . SER A 1 104 ? 7.275 -12.268 1.649 1.00 78.44 104 SER A N 1
ATOM 771 C CA . SER A 1 104 ? 8.433 -11.762 0.925 1.00 78.44 104 SER A CA 1
ATOM 772 C C . SER A 1 104 ? 9.553 -12.782 0.948 1.00 78.44 104 SER A C 1
ATOM 774 O O . SER A 1 104 ? 9.993 -13.218 2.006 1.00 78.44 104 SER A O 1
ATOM 776 N N . GLN A 1 105 ? 10.019 -13.133 -0.247 1.00 76.00 105 GLN A N 1
ATOM 777 C CA . GLN A 1 105 ? 11.184 -13.992 -0.459 1.00 76.00 105 GLN A CA 1
ATOM 778 C C . GLN A 1 105 ? 12.517 -13.292 -0.144 1.00 76.00 105 GLN A C 1
ATOM 780 O O . GLN A 1 105 ? 13.567 -13.910 -0.255 1.00 76.00 105 GLN A O 1
ATOM 785 N N . PHE A 1 106 ? 12.478 -12.007 0.227 1.00 75.44 106 PHE A N 1
ATOM 786 C CA . PHE A 1 106 ? 13.643 -11.240 0.674 1.00 75.44 106 PHE A CA 1
ATOM 787 C C . PHE A 1 106 ? 13.894 -11.384 2.183 1.00 75.44 106 PHE A C 1
ATOM 789 O O . PHE A 1 106 ? 14.937 -10.964 2.675 1.00 75.44 106 PHE A O 1
ATOM 796 N N . LEU A 1 107 ? 12.945 -11.954 2.933 1.00 76.00 107 LEU A N 1
ATOM 797 C CA . LEU A 1 107 ? 13.074 -12.166 4.373 1.00 76.00 107 LEU A CA 1
ATOM 798 C C . LEU A 1 107 ? 13.699 -13.535 4.659 1.00 76.00 107 LEU A C 1
ATOM 800 O O . LEU A 1 107 ? 13.340 -14.532 4.036 1.00 76.00 107 LEU A O 1
ATOM 804 N N . LEU A 1 108 ? 14.594 -13.588 5.652 1.00 73.00 108 LEU A N 1
ATOM 805 C CA . LEU A 1 108 ? 15.271 -14.821 6.083 1.00 73.00 108 LEU A CA 1
ATOM 806 C C . LEU A 1 108 ? 14.307 -15.876 6.648 1.00 73.00 108 LEU A C 1
ATOM 808 O O . LEU A 1 108 ? 14.623 -17.063 6.642 1.00 73.00 108 LEU A O 1
ATOM 812 N N . ALA A 1 109 ? 13.140 -15.450 7.135 1.00 75.38 109 ALA A N 1
ATOM 813 C CA . ALA A 1 109 ? 12.087 -16.325 7.628 1.00 75.38 109 ALA A CA 1
ATOM 814 C C . ALA A 1 109 ? 10.703 -15.796 7.209 1.00 75.38 109 ALA A C 1
ATOM 816 O O . ALA A 1 109 ? 10.496 -14.577 7.177 1.00 75.38 109 ALA A O 1
ATOM 817 N N . PRO A 1 110 ? 9.741 -16.687 6.904 1.00 72.56 110 PRO A N 1
ATOM 818 C CA . PRO A 1 110 ? 8.372 -16.284 6.617 1.00 72.56 110 PRO A CA 1
ATOM 819 C C . PRO A 1 110 ? 7.720 -15.680 7.866 1.00 72.56 110 PRO A C 1
ATOM 821 O O . PRO A 1 110 ? 7.740 -16.271 8.944 1.00 72.56 110 PRO A O 1
ATOM 824 N N . LEU A 1 111 ? 7.120 -14.500 7.705 1.00 76.69 111 LEU A N 1
ATOM 825 C CA . LEU A 1 111 ? 6.273 -13.890 8.727 1.00 76.69 111 LEU A CA 1
ATOM 826 C C . LEU A 1 111 ? 4.856 -14.488 8.664 1.00 76.69 111 LEU A C 1
ATOM 828 O O . LEU A 1 111 ? 4.416 -14.868 7.573 1.00 76.69 111 LEU A O 1
ATOM 832 N N . PRO A 1 112 ? 4.122 -14.560 9.792 1.00 77.62 112 PRO A N 1
ATOM 833 C CA . PRO A 1 112 ? 2.731 -14.998 9.783 1.00 77.62 112 PRO A CA 1
ATOM 834 C C . PRO A 1 112 ? 1.878 -14.182 8.792 1.00 77.62 112 PRO A C 1
ATOM 836 O O . PRO A 1 112 ? 2.007 -12.953 8.736 1.00 77.62 112 PRO A O 1
ATOM 839 N N . PRO A 1 113 ? 0.980 -14.819 8.015 1.00 71.12 113 PRO A N 1
ATOM 840 C CA . PRO A 1 113 ? 0.047 -14.096 7.156 1.00 71.12 113 PRO A CA 1
ATOM 841 C C . PRO A 1 113 ? -0.719 -13.027 7.941 1.00 71.12 113 PRO A C 1
ATOM 843 O O . PRO A 1 113 ? -1.219 -13.281 9.034 1.00 71.12 113 PRO A O 1
ATOM 846 N N . GLY A 1 114 ? -0.790 -11.814 7.393 1.00 75.06 114 GLY A N 1
ATOM 847 C CA . GLY A 1 114 ? -1.461 -10.695 8.054 1.00 75.06 114 GLY A CA 1
ATOM 848 C C . GLY A 1 114 ? -0.673 -10.034 9.196 1.00 75.06 114 GLY A C 1
ATOM 849 O O . GLY A 1 114 ? -1.186 -9.134 9.848 1.00 75.06 114 GLY A O 1
ATOM 850 N N . SER A 1 115 ? 0.589 -10.387 9.449 1.00 81.38 115 SER A N 1
ATOM 851 C CA . SER A 1 115 ? 1.396 -9.665 10.450 1.00 81.38 115 SER A CA 1
ATOM 852 C C . SER A 1 115 ? 2.172 -8.472 9.877 1.00 81.38 115 SER A C 1
ATOM 854 O O . SER A 1 115 ? 2.886 -7.792 10.608 1.00 81.38 115 SER A O 1
ATOM 856 N N . ARG A 1 116 ? 2.085 -8.222 8.565 1.00 87.12 116 ARG A N 1
ATOM 857 C CA . ARG A 1 116 ? 2.928 -7.248 7.855 1.00 87.12 116 ARG A CA 1
ATOM 858 C C . ARG A 1 116 ? 2.333 -5.841 7.876 1.00 87.12 116 ARG A C 1
ATOM 860 O O . ARG A 1 116 ? 1.606 -5.453 6.963 1.00 87.12 116 ARG A O 1
ATOM 867 N N . PHE A 1 117 ? 2.676 -5.101 8.925 1.00 92.88 117 PHE A N 1
ATOM 868 C CA . PHE A 1 117 ? 2.280 -3.714 9.151 1.00 92.88 117 PHE A CA 1
ATOM 869 C C . PHE A 1 117 ? 3.529 -2.847 9.249 1.00 92.88 117 PHE A C 1
ATOM 871 O O . PHE A 1 117 ? 4.432 -3.162 10.018 1.00 92.88 117 PHE A O 1
ATOM 878 N N . PHE A 1 118 ? 3.593 -1.792 8.443 1.00 93.19 118 PHE A N 1
ATOM 879 C CA . PHE A 1 118 ? 4.769 -0.934 8.335 1.00 93.19 118 PHE A CA 1
ATOM 880 C C . PHE A 1 118 ? 4.347 0.512 8.112 1.00 93.19 118 PHE A C 1
ATOM 882 O O . PHE A 1 118 ? 3.300 0.778 7.519 1.00 93.19 118 PHE A O 1
ATOM 889 N N . THR A 1 119 ? 5.196 1.436 8.541 1.00 95.88 119 THR A N 1
ATOM 890 C CA . THR A 1 119 ? 5.112 2.832 8.132 1.00 95.88 119 THR A CA 1
ATOM 891 C C . THR A 1 119 ? 5.957 3.054 6.878 1.00 95.88 119 THR A C 1
ATOM 893 O O . THR A 1 119 ? 7.127 2.672 6.805 1.00 95.88 119 THR A O 1
ATOM 896 N N . ALA A 1 120 ? 5.348 3.682 5.873 1.00 95.25 120 ALA A N 1
ATOM 897 C CA . ALA A 1 120 ? 6.049 4.262 4.729 1.00 95.25 120 ALA A CA 1
ATOM 898 C C . ALA A 1 120 ? 6.300 5.767 4.935 1.00 95.25 120 ALA A C 1
ATOM 900 O O . ALA A 1 120 ? 6.480 6.494 3.963 1.00 95.25 120 ALA A O 1
ATOM 901 N N . PHE A 1 121 ? 6.265 6.251 6.182 1.00 97.44 121 PHE A N 1
ATOM 902 C CA . PHE A 1 121 ? 6.435 7.658 6.559 1.00 97.44 121 PHE A CA 1
ATOM 903 C C . PHE A 1 121 ? 5.344 8.607 6.028 1.00 97.44 121 PHE A C 1
ATOM 905 O O . PHE A 1 121 ? 5.560 9.811 5.902 1.00 97.44 121 PHE A O 1
ATOM 912 N N . VAL A 1 122 ? 4.155 8.092 5.700 1.00 98.25 122 VAL A N 1
ATOM 913 C CA . VAL A 1 122 ? 3.038 8.913 5.195 1.00 98.25 122 VAL A CA 1
ATOM 914 C C . VAL A 1 122 ? 2.452 9.785 6.309 1.00 98.25 122 VAL A C 1
ATOM 916 O O . VAL A 1 122 ? 2.340 10.997 6.130 1.00 98.25 122 VAL A O 1
ATOM 919 N N . SER A 1 123 ? 2.147 9.207 7.477 1.00 98.00 123 SER A N 1
ATOM 920 C CA . SER A 1 123 ? 1.624 9.962 8.629 1.00 98.00 123 SER A CA 1
ATOM 921 C C . SER A 1 123 ? 2.685 10.885 9.242 1.00 98.00 123 SER A C 1
ATOM 923 O O . SER A 1 123 ? 2.359 11.941 9.772 1.00 98.00 123 SER A O 1
ATOM 925 N N . GLU A 1 124 ? 3.954 10.495 9.162 1.00 97.38 124 GLU A N 1
ATOM 926 C CA . GLU A 1 124 ? 5.107 11.195 9.723 1.00 97.38 124 GLU A CA 1
ATOM 927 C C . GLU A 1 124 ? 5.479 12.424 8.895 1.00 97.38 124 GLU A C 1
ATOM 929 O O . GLU A 1 124 ? 5.713 13.493 9.454 1.00 97.38 124 GLU A O 1
ATOM 934 N N . LEU A 1 125 ? 5.510 12.287 7.564 1.00 97.25 125 LEU A N 1
ATOM 935 C CA . LEU A 1 125 ? 5.738 13.418 6.663 1.00 97.25 125 LEU A CA 1
ATOM 936 C C . LEU A 1 125 ? 4.488 14.285 6.506 1.00 97.25 125 LEU A C 1
ATOM 938 O O . LEU A 1 125 ? 4.614 15.477 6.237 1.00 97.25 125 LEU A O 1
ATOM 942 N N . ASN A 1 126 ? 3.297 13.694 6.661 1.00 97.56 126 ASN A N 1
ATOM 943 C CA . ASN A 1 126 ? 1.997 14.362 6.645 1.00 97.56 126 ASN A CA 1
ATOM 944 C C . ASN A 1 126 ? 1.848 15.382 5.500 1.00 97.56 126 ASN A C 1
ATOM 946 O O . ASN A 1 126 ? 1.397 16.510 5.705 1.00 97.56 126 ASN A O 1
ATOM 950 N N . LYS A 1 127 ? 2.241 14.999 4.277 1.00 96.62 127 LYS A N 1
ATOM 951 C CA . LYS A 1 127 ? 2.233 15.894 3.104 1.00 96.62 127 LYS A CA 1
ATOM 952 C C . LYS A 1 127 ? 0.839 16.437 2.774 1.00 96.62 127 LYS A C 1
ATOM 954 O O . LYS A 1 127 ? 0.729 17.522 2.213 1.00 96.62 127 LYS A O 1
ATOM 959 N N . ALA A 1 128 ? -0.217 15.707 3.143 1.00 96.25 128 ALA A N 1
ATOM 960 C CA . ALA A 1 128 ? -1.602 16.156 3.020 1.00 96.25 128 ALA A CA 1
ATOM 961 C C . ALA A 1 128 ? -1.995 17.255 4.029 1.00 96.25 128 ALA A C 1
ATOM 963 O O . ALA A 1 128 ? -3.047 17.870 3.871 1.00 96.25 128 ALA A O 1
ATOM 964 N N . GLY A 1 129 ? -1.176 17.520 5.054 1.00 97.44 129 GLY A N 1
ATOM 965 C CA . GLY A 1 129 ? -1.465 18.526 6.077 1.00 97.44 129 GLY A CA 1
ATOM 966 C C . GLY A 1 129 ? -2.633 18.140 6.986 1.00 97.44 129 GLY A C 1
ATOM 967 O O . GLY A 1 129 ? -3.374 19.011 7.444 1.00 97.44 129 GLY A O 1
ATOM 968 N N . ASN A 1 130 ? -2.823 16.844 7.244 1.00 98.12 130 ASN A N 1
ATOM 969 C CA . ASN A 1 130 ? -3.912 16.361 8.086 1.00 98.12 130 ASN A CA 1
ATOM 970 C C . ASN A 1 130 ? -3.735 16.839 9.543 1.00 98.12 130 ASN A C 1
ATOM 972 O O . ASN A 1 130 ? -2.599 16.936 10.023 1.00 98.12 130 ASN A O 1
ATOM 976 N N . PRO A 1 131 ? -4.823 17.121 10.286 1.00 98.19 131 PRO A N 1
ATOM 977 C CA . PRO A 1 131 ? -4.725 17.545 11.680 1.00 98.19 131 PRO A CA 1
ATOM 978 C C . PRO A 1 131 ? -4.027 16.500 12.554 1.00 98.19 131 PRO A C 1
ATOM 980 O O . PRO A 1 131 ? -4.498 15.374 12.676 1.00 98.19 131 PRO A O 1
ATOM 983 N N . VAL A 1 132 ? -2.947 16.896 13.226 1.00 98.25 132 VAL A N 1
ATOM 984 C CA . VAL A 1 132 ? -2.226 16.026 14.164 1.00 98.25 132 VAL A CA 1
ATOM 985 C C . VAL A 1 132 ? -2.912 16.057 15.526 1.00 98.25 132 VAL A C 1
ATOM 987 O O . VAL A 1 132 ? -3.218 17.127 16.062 1.00 98.25 132 VAL A O 1
ATOM 990 N N . ARG A 1 133 ? -3.157 14.878 16.099 1.00 97.56 133 ARG A N 1
ATOM 991 C CA . ARG A 1 133 ? -3.728 14.717 17.438 1.00 97.56 133 ARG A CA 1
ATOM 992 C C . ARG A 1 133 ? -2.745 14.007 18.358 1.00 97.56 133 ARG A C 1
ATOM 994 O O . ARG A 1 133 ? -1.901 13.232 17.914 1.00 97.56 133 ARG A O 1
ATOM 1001 N N . THR A 1 134 ? -2.894 14.281 19.648 1.00 97.31 134 THR A N 1
ATOM 1002 C CA . THR A 1 134 ? -2.126 13.649 20.717 1.00 97.31 134 THR A CA 1
ATOM 1003 C C . THR A 1 134 ? -2.941 12.507 21.307 1.00 97.31 134 THR A C 1
ATOM 1005 O O . THR A 1 134 ? -4.027 12.730 21.841 1.00 97.31 134 THR A O 1
ATOM 1008 N N . PHE A 1 135 ? -2.406 11.295 21.236 1.00 94.94 135 PHE A N 1
ATOM 1009 C CA . PHE A 1 135 ? -2.989 10.084 21.799 1.00 94.94 135 PHE A CA 1
ATOM 1010 C C . PHE A 1 135 ? -2.170 9.670 23.015 1.00 94.94 135 PHE A C 1
ATOM 1012 O O . PHE A 1 135 ? -0.953 9.524 22.920 1.00 94.94 135 PHE A O 1
ATOM 1019 N N . VAL A 1 136 ? -2.832 9.486 24.156 1.00 94.69 136 VAL A N 1
ATOM 1020 C CA . VAL A 1 136 ? -2.193 9.017 25.389 1.00 94.69 136 VAL A CA 1
ATOM 1021 C C . VAL A 1 136 ? -2.529 7.545 25.564 1.00 94.69 136 VAL A C 1
ATOM 1023 O O . VAL A 1 136 ? -3.687 7.185 25.768 1.00 94.69 136 VAL A O 1
ATOM 1026 N N . VAL A 1 137 ? -1.512 6.697 25.477 1.00 92.06 137 VAL A N 1
ATOM 1027 C CA . VAL A 1 137 ? -1.622 5.252 25.654 1.00 92.06 137 VAL A CA 1
ATOM 1028 C C . VAL A 1 137 ? -1.144 4.899 27.053 1.00 92.06 137 VAL A C 1
ATOM 1030 O O . VAL A 1 137 ? -0.030 5.246 27.446 1.00 92.06 137 VAL A O 1
ATOM 1033 N N . LYS A 1 138 ? -1.994 4.214 27.818 1.00 92.06 138 LYS A N 1
ATOM 1034 C CA . LYS A 1 138 ? -1.643 3.691 29.138 1.00 92.06 138 LYS A CA 1
ATOM 1035 C C . LYS A 1 138 ? -1.129 2.262 28.992 1.00 92.06 138 LYS A C 1
ATOM 1037 O O . LYS A 1 138 ? -1.869 1.384 28.557 1.00 92.06 138 LYS A O 1
ATOM 1042 N N . ASN A 1 139 ? 0.117 2.041 29.384 1.00 87.19 139 ASN A N 1
ATOM 1043 C CA . ASN A 1 139 ? 0.756 0.733 29.367 1.00 87.19 139 ASN A CA 1
ATOM 1044 C C . ASN A 1 139 ? 0.266 -0.142 30.529 1.00 87.19 139 ASN A C 1
ATOM 1046 O O . ASN A 1 139 ? -0.256 0.347 31.537 1.00 87.19 139 ASN A O 1
ATOM 1050 N N . ALA A 1 140 ? 0.481 -1.453 30.404 1.00 87.44 140 ALA A N 1
ATOM 1051 C CA . ALA A 1 140 ? 0.109 -2.428 31.430 1.00 87.44 140 ALA A CA 1
ATOM 1052 C C . ALA A 1 140 ? 0.843 -2.211 32.768 1.00 87.44 140 ALA A C 1
ATOM 1054 O O . ALA A 1 140 ? 0.283 -2.491 33.823 1.00 87.44 140 ALA A O 1
ATOM 1055 N N . ASP A 1 141 ? 2.063 -1.666 32.732 1.00 91.50 141 ASP A N 1
ATOM 1056 C CA . ASP A 1 141 ? 2.856 -1.309 33.918 1.00 91.50 141 ASP A CA 1
ATOM 1057 C C . ASP A 1 141 ? 2.400 -0.000 34.598 1.00 91.50 141 ASP A C 1
ATOM 1059 O O . ASP A 1 141 ? 2.983 0.428 35.591 1.00 91.50 141 ASP A O 1
ATOM 1063 N N . GLY A 1 142 ? 1.348 0.642 34.077 1.00 92.00 142 GLY A N 1
ATOM 1064 C CA . GLY A 1 142 ? 0.793 1.889 34.595 1.00 92.00 142 GLY A CA 1
ATOM 1065 C C . GLY A 1 142 ? 1.456 3.157 34.057 1.00 92.00 142 GLY A C 1
ATOM 1066 O O . GLY A 1 142 ? 0.931 4.243 34.310 1.00 92.00 142 GLY A O 1
ATOM 1067 N N . THR A 1 143 ? 2.548 3.047 33.294 1.00 93.75 143 THR A N 1
ATOM 1068 C CA . THR A 1 143 ? 3.164 4.196 32.619 1.00 93.75 143 THR A CA 1
ATOM 1069 C C . THR A 1 143 ? 2.295 4.689 31.462 1.00 93.75 143 THR A C 1
ATOM 1071 O O . THR A 1 143 ? 1.420 3.980 30.958 1.00 93.75 143 THR A O 1
ATOM 1074 N N . THR A 1 144 ? 2.523 5.925 31.025 1.00 94.50 144 THR A N 1
ATOM 1075 C CA . THR A 1 144 ? 1.847 6.498 29.858 1.00 94.50 144 THR A CA 1
ATOM 1076 C C . THR A 1 144 ? 2.853 6.861 28.784 1.00 94.50 144 THR A C 1
ATOM 1078 O O . THR A 1 144 ? 3.880 7.471 29.079 1.00 94.50 144 THR A O 1
ATOM 1081 N N . GLN A 1 145 ? 2.522 6.544 27.539 1.00 94.31 145 GLN A N 1
ATOM 1082 C CA . GLN A 1 145 ? 3.233 7.014 26.358 1.00 94.31 145 GLN A CA 1
ATOM 1083 C C . GLN A 1 145 ? 2.316 7.896 25.523 1.00 94.31 145 GLN A C 1
ATOM 1085 O O . GLN A 1 145 ? 1.100 7.710 25.498 1.00 94.31 145 GLN A O 1
ATOM 1090 N N . THR A 1 146 ? 2.916 8.858 24.834 1.00 94.62 146 THR A N 1
ATOM 1091 C CA . THR A 1 146 ? 2.186 9.819 24.018 1.00 94.62 146 THR A CA 1
ATOM 1092 C C . THR A 1 146 ? 2.606 9.675 22.566 1.00 94.62 146 THR A C 1
ATOM 1094 O O . THR A 1 146 ? 3.794 9.708 22.260 1.00 94.62 146 THR A O 1
ATOM 1097 N N . ILE A 1 147 ? 1.625 9.554 21.676 1.00 95.12 147 ILE A N 1
ATOM 1098 C CA . ILE A 1 147 ? 1.812 9.490 20.226 1.00 95.12 147 ILE A CA 1
ATOM 1099 C C . ILE A 1 147 ? 1.199 10.756 19.632 1.00 95.12 147 ILE A C 1
ATOM 1101 O O . ILE A 1 147 ? 0.034 11.055 19.887 1.00 95.12 147 ILE A O 1
ATOM 1105 N N . ALA A 1 148 ? 1.966 11.499 18.839 1.00 96.75 148 ALA A N 1
ATOM 1106 C CA . ALA A 1 148 ? 1.441 12.585 18.018 1.00 96.75 148 ALA A CA 1
ATOM 1107 C C . ALA A 1 148 ? 1.325 12.083 16.578 1.00 96.75 148 ALA A C 1
ATOM 1109 O O . ALA A 1 148 ? 2.333 11.727 15.972 1.00 96.75 148 ALA A O 1
ATOM 1110 N N . SER A 1 149 ? 0.108 12.012 16.044 1.00 97.62 149 SER A N 1
ATOM 1111 C CA . SER A 1 149 ? -0.109 11.512 14.685 1.00 97.62 149 SER A CA 1
ATOM 1112 C C . SER A 1 149 ? -1.383 12.085 14.057 1.00 97.62 149 SER A C 1
ATOM 1114 O O . SER A 1 149 ? -2.345 12.356 14.785 1.00 97.62 149 SER A O 1
ATOM 1116 N N . PRO A 1 150 ? -1.420 12.291 12.726 1.00 97.88 150 PRO A N 1
ATOM 1117 C CA . PRO A 1 150 ? -2.677 12.500 12.013 1.00 97.88 150 PRO A CA 1
ATOM 1118 C C . PRO A 1 150 ? -3.538 11.226 11.946 1.00 97.88 150 PRO A C 1
ATOM 1120 O O . PRO A 1 150 ? -4.761 11.323 11.915 1.00 97.88 150 PRO A O 1
ATOM 1123 N N . ASP A 1 151 ? -2.913 10.044 11.963 1.00 97.31 151 ASP A N 1
ATOM 1124 C CA . ASP A 1 151 ? -3.572 8.736 12.004 1.00 97.31 151 ASP A CA 1
ATOM 1125 C C . ASP A 1 151 ? -2.623 7.694 12.637 1.00 97.31 151 ASP A C 1
ATOM 1127 O O . ASP A 1 151 ? -1.649 7.284 11.989 1.00 97.31 151 ASP A O 1
ATOM 1131 N N . PRO A 1 152 ? -2.873 7.257 13.891 1.00 96.69 152 PRO A N 1
ATOM 1132 C CA . PRO A 1 152 ? -2.035 6.265 14.566 1.00 96.69 152 PRO A CA 1
ATOM 1133 C C . PRO A 1 152 ? -2.107 4.854 13.969 1.00 96.69 152 PRO A C 1
ATOM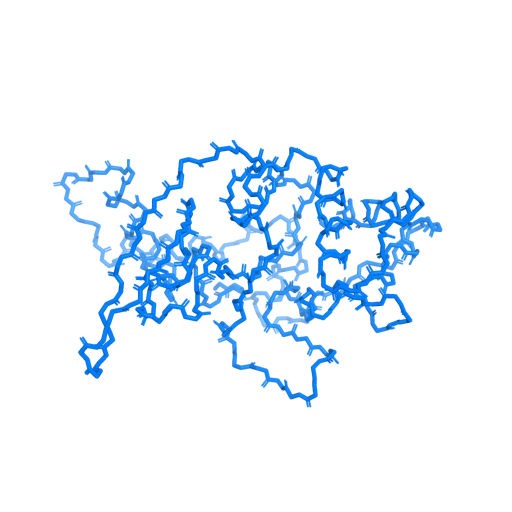 1135 O O . PRO A 1 152 ? -1.311 4.006 14.376 1.00 96.69 152 PRO A O 1
ATOM 1138 N N . GLY A 1 153 ? -3.035 4.575 13.046 1.00 97.00 153 GLY A N 1
ATOM 1139 C CA . GLY A 1 153 ? -3.122 3.297 12.345 1.00 97.00 153 GLY A CA 1
ATOM 1140 C C . GLY A 1 153 ? -3.238 2.097 13.287 1.00 97.00 153 GLY A C 1
ATOM 1141 O O . GLY A 1 153 ? -4.091 2.056 14.178 1.00 97.00 153 GLY A O 1
ATOM 1142 N N . ARG A 1 154 ? -2.360 1.104 13.097 1.00 96.62 154 ARG A N 1
ATOM 1143 C CA . ARG A 1 154 ? -2.387 -0.184 13.809 1.00 96.62 154 ARG A CA 1
ATOM 1144 C C . ARG A 1 154 ? -2.335 -0.061 15.335 1.00 96.62 154 ARG A C 1
ATOM 1146 O O . ARG A 1 154 ? -2.928 -0.905 16.010 1.00 96.62 154 ARG A O 1
ATOM 1153 N N . ALA A 1 155 ? -1.715 0.984 15.886 1.00 95.62 155 ALA A N 1
ATOM 1154 C CA . ALA A 1 155 ? -1.692 1.219 17.333 1.00 95.62 155 ALA A CA 1
ATOM 1155 C C . ALA A 1 155 ? -3.094 1.345 17.954 1.00 95.62 155 ALA A C 1
ATOM 1157 O O . ALA A 1 155 ? -3.281 0.957 19.106 1.00 95.62 155 ALA A O 1
ATOM 1158 N N . LEU A 1 156 ? -4.098 1.823 17.204 1.00 94.44 156 LEU A N 1
ATOM 1159 C CA . LEU A 1 156 ? -5.485 1.883 17.691 1.00 94.44 156 LEU A CA 1
ATOM 1160 C C . LEU A 1 156 ? -6.107 0.495 17.887 1.00 94.44 156 LEU A C 1
ATOM 1162 O O . LEU A 1 156 ? -7.093 0.364 18.608 1.00 94.44 156 LEU A O 1
ATOM 1166 N N . ILE A 1 157 ? -5.542 -0.529 17.246 1.00 94.56 157 ILE A N 1
ATOM 1167 C CA . ILE A 1 157 ? -6.039 -1.905 17.287 1.00 94.56 157 ILE A CA 1
ATOM 1168 C C . ILE A 1 157 ? -5.262 -2.735 18.303 1.00 94.56 157 ILE A C 1
ATOM 1170 O O . ILE A 1 157 ? -5.852 -3.526 19.032 1.00 94.56 157 ILE A O 1
ATOM 1174 N N . THR A 1 158 ? -3.941 -2.565 18.372 1.00 92.94 158 THR A N 1
ATOM 1175 C CA . THR A 1 158 ? -3.097 -3.351 19.286 1.00 92.94 158 THR A CA 1
ATOM 1176 C C . THR A 1 158 ? -2.989 -2.738 20.675 1.00 92.94 158 THR A C 1
ATOM 1178 O O . THR A 1 158 ? -2.628 -3.438 21.618 1.00 92.94 158 THR A O 1
ATOM 1181 N N . GLY A 1 159 ? -3.259 -1.436 20.809 1.00 91.44 159 GLY A N 1
ATOM 1182 C CA . GLY A 1 159 ? -2.975 -0.680 22.027 1.00 91.44 159 GLY A CA 1
ATOM 1183 C C . GLY A 1 159 ? -1.477 -0.522 22.308 1.00 91.44 159 GLY A C 1
ATOM 1184 O O . GLY A 1 159 ? -1.116 -0.020 23.368 1.00 91.44 159 GLY A O 1
ATOM 1185 N N . ASN A 1 160 ? -0.601 -0.944 21.389 1.00 92.25 160 ASN A N 1
ATOM 1186 C CA . ASN A 1 160 ? 0.844 -0.839 21.531 1.00 92.25 160 ASN A CA 1
ATOM 1187 C C . ASN A 1 160 ? 1.355 0.416 20.802 1.00 92.25 160 ASN A C 1
ATOM 1189 O O . ASN A 1 160 ? 1.228 0.496 19.578 1.00 92.25 160 ASN A O 1
ATOM 1193 N N . PRO A 1 161 ? 1.987 1.374 21.504 1.00 93.31 161 PRO A N 1
ATOM 1194 C CA . PRO A 1 161 ? 2.555 2.563 20.874 1.00 93.31 161 PRO A CA 1
ATOM 1195 C C . PRO A 1 161 ? 3.617 2.279 19.810 1.00 93.31 161 PRO A C 1
ATOM 1197 O O . PRO A 1 161 ? 3.794 3.091 18.907 1.00 93.31 161 PRO A O 1
ATOM 1200 N N . ALA A 1 162 ? 4.300 1.132 19.879 1.00 93.19 162 ALA A N 1
ATOM 1201 C CA . ALA A 1 162 ? 5.285 0.737 18.872 1.00 93.19 162 ALA A CA 1
ATOM 1202 C C . ALA A 1 162 ? 4.661 0.428 17.497 1.00 93.19 162 ALA A C 1
ATOM 1204 O O . ALA A 1 162 ? 5.372 0.411 16.495 1.00 93.19 162 ALA A O 1
ATOM 1205 N N . ASP A 1 163 ? 3.342 0.221 17.438 1.00 95.50 163 ASP A N 1
ATOM 1206 C CA . ASP A 1 163 ? 2.604 0.016 16.190 1.00 95.50 163 ASP A CA 1
ATOM 1207 C C . ASP A 1 163 ? 2.043 1.326 15.605 1.00 95.50 163 ASP A C 1
ATOM 1209 O O . ASP A 1 163 ? 1.222 1.294 14.682 1.00 95.50 163 ASP A O 1
ATOM 1213 N N . ALA A 1 164 ? 2.439 2.483 16.150 1.00 96.94 164 ALA A N 1
ATOM 1214 C CA . ALA A 1 164 ? 1.968 3.779 15.680 1.00 96.94 164 ALA A CA 1
ATOM 1215 C C . ALA A 1 164 ? 2.318 3.992 14.205 1.00 96.94 164 ALA A C 1
ATOM 1217 O O . ALA A 1 164 ? 3.425 3.689 13.769 1.00 96.94 164 ALA A O 1
ATOM 1218 N N . ASN A 1 165 ? 1.358 4.536 13.454 1.00 97.69 165 ASN A N 1
ATOM 1219 C CA . ASN A 1 165 ? 1.462 4.864 12.028 1.00 97.69 165 ASN A CA 1
ATOM 1220 C C . ASN A 1 165 ? 1.731 3.661 11.112 1.00 97.69 165 ASN A C 1
ATOM 1222 O O . ASN A 1 165 ? 1.961 3.837 9.914 1.00 97.69 165 ASN A O 1
ATOM 1226 N N . ASN A 1 166 ? 1.700 2.437 11.642 1.00 97.56 166 ASN A N 1
ATOM 1227 C CA . ASN A 1 166 ? 1.850 1.249 10.825 1.00 97.56 166 ASN A CA 1
ATOM 1228 C C . ASN A 1 166 ? 0.517 0.903 10.162 1.00 97.56 166 ASN A C 1
ATOM 1230 O O . ASN A 1 166 ? -0.531 0.843 10.810 1.00 97.56 166 ASN A O 1
ATOM 1234 N N . PHE A 1 167 ? 0.579 0.597 8.870 1.00 97.06 167 PHE A N 1
ATOM 1235 C CA . PHE A 1 167 ? -0.558 0.147 8.074 1.00 97.06 167 PHE A CA 1
ATOM 1236 C C . PHE A 1 167 ? -0.199 -1.144 7.348 1.00 97.06 167 PHE A C 1
ATOM 1238 O O . PHE A 1 167 ? 0.977 -1.458 7.135 1.00 97.06 167 PHE A O 1
ATOM 1245 N N . ARG A 1 168 ? -1.215 -1.922 6.973 1.00 94.31 168 ARG A N 1
ATOM 1246 C CA . ARG A 1 168 ? -1.023 -3.117 6.157 1.00 94.31 168 ARG A CA 1
ATOM 1247 C C . ARG A 1 168 ? -0.395 -2.714 4.829 1.00 94.31 168 ARG A C 1
ATOM 1249 O O . ARG A 1 168 ? -0.775 -1.706 4.234 1.00 94.31 168 ARG A O 1
ATOM 1256 N N . ILE A 1 169 ? 0.493 -3.556 4.321 1.00 93.19 169 ILE A N 1
ATOM 1257 C CA . ILE A 1 169 ? 0.970 -3.426 2.945 1.00 93.19 169 ILE A CA 1
ATOM 1258 C C . ILE A 1 169 ? -0.216 -3.753 2.011 1.00 93.19 169 ILE A C 1
ATOM 1260 O O . ILE A 1 169 ? -0.786 -4.839 2.138 1.00 93.19 169 ILE A O 1
ATOM 1264 N N . PRO A 1 170 ? -0.655 -2.857 1.106 1.00 93.31 170 PRO A N 1
ATOM 1265 C CA . PRO A 1 170 ? -1.685 -3.185 0.123 1.00 93.31 170 PRO A CA 1
ATOM 1266 C C . PRO A 1 170 ? -1.103 -4.030 -1.019 1.00 93.31 170 PRO A C 1
ATOM 1268 O O . PRO A 1 170 ? 0.098 -3.986 -1.292 1.00 93.31 170 PRO A O 1
ATOM 1271 N N . THR A 1 171 ? -1.954 -4.798 -1.707 1.00 94.19 171 THR A N 1
ATOM 1272 C CA . THR A 1 171 ? -1.548 -5.424 -2.973 1.00 94.19 171 THR A CA 1
ATOM 1273 C C . THR A 1 171 ? -1.263 -4.349 -4.019 1.00 94.19 171 THR A C 1
ATOM 1275 O O . THR A 1 171 ? -1.935 -3.320 -4.039 1.00 94.19 171 THR A O 1
ATOM 1278 N N . LEU A 1 172 ? -0.280 -4.589 -4.888 1.00 96.19 172 LEU A N 1
ATOM 1279 C CA . LEU A 1 172 ? -0.032 -3.726 -6.047 1.00 96.19 172 LEU A CA 1
ATOM 1280 C C . LEU A 1 172 ? -0.787 -4.188 -7.297 1.00 96.19 172 LEU A C 1
ATOM 1282 O O . LEU A 1 172 ? -0.745 -3.501 -8.310 1.00 96.19 172 LEU A O 1
ATOM 1286 N N . TRP A 1 173 ? -1.481 -5.327 -7.259 1.00 96.38 173 TRP A N 1
ATOM 1287 C CA . TRP A 1 173 ? -2.331 -5.719 -8.378 1.00 96.38 173 TRP A CA 1
ATOM 1288 C C . TRP A 1 173 ? -3.507 -4.749 -8.521 1.00 96.38 173 TRP A C 1
ATOM 1290 O O . TRP A 1 173 ? -4.261 -4.531 -7.575 1.00 96.38 173 TRP A O 1
ATOM 1300 N N . GLY A 1 174 ? -3.669 -4.189 -9.716 1.00 96.06 174 GLY A N 1
ATOM 1301 C CA . GLY A 1 174 ? -4.645 -3.160 -10.050 1.00 96.06 174 GLY A CA 1
ATOM 1302 C C . GLY A 1 174 ? -4.218 -1.734 -9.698 1.00 96.06 174 GLY A C 1
ATOM 1303 O O . GLY A 1 174 ? -5.018 -0.825 -9.925 1.00 96.06 174 GLY A O 1
ATOM 1304 N N . VAL A 1 175 ? -3.005 -1.519 -9.168 1.00 97.62 175 VAL A N 1
ATOM 1305 C CA . VAL A 1 175 ? -2.575 -0.229 -8.598 1.00 97.62 175 VAL A CA 1
ATOM 1306 C C . VAL A 1 175 ? -2.697 0.933 -9.582 1.00 97.62 175 VAL A C 1
ATOM 1308 O O . VAL A 1 175 ? -3.080 2.026 -9.178 1.00 97.62 175 VAL A O 1
ATOM 1311 N N . LYS A 1 176 ? -2.490 0.715 -10.886 1.00 97.44 176 LYS A N 1
ATOM 1312 C CA . LYS A 1 176 ? -2.648 1.778 -11.898 1.00 97.44 176 LYS A CA 1
ATOM 1313 C C . LYS A 1 176 ? -4.044 2.395 -11.981 1.00 97.44 176 LYS A C 1
ATOM 1315 O O . LYS A 1 176 ? -4.206 3.475 -12.538 1.00 97.44 176 LYS A O 1
ATOM 1320 N N . ASN A 1 177 ? -5.056 1.717 -11.440 1.00 97.19 177 ASN A N 1
ATOM 1321 C CA . ASN A 1 177 ? -6.451 2.149 -11.493 1.00 97.19 177 ASN A CA 1
ATOM 1322 C C . ASN A 1 177 ? -6.977 2.657 -10.143 1.00 97.19 177 ASN A C 1
ATOM 1324 O O . ASN A 1 177 ? -8.181 2.868 -10.012 1.00 97.19 177 ASN A O 1
ATOM 1328 N N . THR A 1 178 ? -6.122 2.809 -9.127 1.00 97.00 178 THR A N 1
ATOM 1329 C CA . THR A 1 178 ? -6.564 3.074 -7.746 1.00 97.00 178 THR A CA 1
ATOM 1330 C C . THR A 1 178 ? -5.980 4.347 -7.150 1.00 97.00 178 THR A C 1
ATOM 1332 O O . THR A 1 178 ? -5.941 4.476 -5.932 1.00 97.00 178 THR A O 1
ATOM 1335 N N . ALA A 1 179 ? -5.509 5.277 -7.980 1.00 97.56 179 ALA A N 1
ATOM 1336 C CA . ALA A 1 179 ? -5.184 6.614 -7.504 1.00 97.56 179 ALA A CA 1
ATOM 1337 C C . ALA A 1 179 ? -6.432 7.294 -6.888 1.00 97.56 179 ALA A C 1
ATOM 1339 O O . ALA A 1 179 ? -7.544 7.082 -7.385 1.00 97.56 179 ALA A O 1
ATOM 1340 N N . PRO A 1 180 ? -6.274 8.171 -5.878 1.00 98.25 180 PRO A N 1
ATOM 1341 C CA . PRO A 1 180 ? -5.026 8.534 -5.196 1.00 98.25 180 PRO A CA 1
ATOM 1342 C C . PRO A 1 180 ? -4.453 7.428 -4.292 1.00 98.25 180 PRO A C 1
ATOM 1344 O O . PRO A 1 180 ? -5.160 6.530 -3.857 1.00 98.25 180 PRO A O 1
ATOM 1347 N N . TYR A 1 181 ? -3.162 7.520 -3.990 1.00 98.44 181 TYR A N 1
ATOM 1348 C CA . TYR A 1 181 ? -2.387 6.532 -3.246 1.00 98.44 181 TYR A CA 1
ATOM 1349 C C . TYR A 1 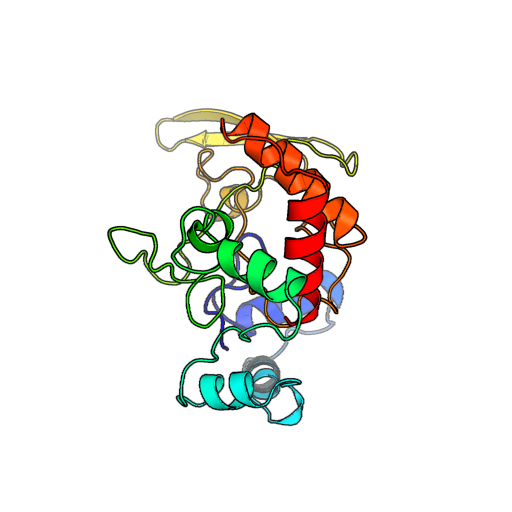181 ? -2.136 6.930 -1.786 1.00 98.44 181 TYR A C 1
ATOM 1351 O O . TYR A 1 181 ? -2.276 8.095 -1.406 1.00 98.44 181 TYR A O 1
ATOM 1359 N N . PHE A 1 182 ? -1.673 5.935 -1.017 1.00 98.12 182 PHE A N 1
ATOM 1360 C CA . PHE A 1 182 ? -1.503 5.928 0.443 1.00 98.12 182 PHE A CA 1
ATOM 1361 C C . PHE A 1 182 ? -2.822 5.922 1.224 1.00 98.12 182 PHE A C 1
ATOM 1363 O O . PHE A 1 182 ? -3.896 6.118 0.665 1.00 98.12 182 PHE A O 1
ATOM 1370 N N . HIS A 1 183 ? -2.755 5.641 2.529 1.00 97.56 183 HIS A N 1
ATOM 1371 C CA . HIS A 1 183 ? -3.949 5.536 3.379 1.00 97.56 183 HIS A CA 1
ATOM 1372 C C . HIS A 1 183 ? -4.683 6.870 3.564 1.00 97.56 183 HIS A C 1
ATOM 1374 O O . HIS A 1 183 ? -5.849 6.869 3.947 1.00 97.56 183 HIS A O 1
ATOM 1380 N N . ASP A 1 184 ? -4.023 7.989 3.265 1.00 97.69 184 ASP A N 1
ATOM 1381 C CA . ASP A 1 184 ? -4.554 9.345 3.386 1.00 97.69 184 ASP A CA 1
ATOM 1382 C C . ASP A 1 184 ? -4.820 10.031 2.030 1.00 97.69 184 ASP A C 1
ATOM 1384 O O . ASP A 1 184 ? -5.145 11.218 1.994 1.00 97.69 184 ASP A O 1
ATOM 1388 N N . ASN A 1 185 ? -4.700 9.304 0.910 1.00 97.62 185 ASN A N 1
ATOM 1389 C CA . ASN A 1 185 ? -4.893 9.823 -0.451 1.00 97.62 185 ASN A CA 1
ATOM 1390 C C . ASN A 1 185 ? -3.968 11.008 -0.824 1.00 97.62 185 ASN A C 1
ATOM 1392 O O . ASN A 1 185 ? -4.332 11.838 -1.676 1.00 97.62 185 ASN A O 1
ATOM 1396 N N . SER A 1 186 ? -2.799 11.126 -0.184 1.00 97.94 186 SER A N 1
ATOM 1397 C CA . SER A 1 186 ? -1.870 12.253 -0.356 1.00 97.94 186 SER A CA 1
ATOM 1398 C C . SER A 1 186 ? -1.158 12.290 -1.712 1.00 97.94 186 SER A C 1
ATOM 1400 O O . SER A 1 186 ? -0.860 13.384 -2.191 1.00 97.94 186 SER A O 1
ATOM 1402 N N . ALA A 1 187 ? -0.935 11.150 -2.373 1.00 98.44 187 ALA A N 1
ATOM 1403 C CA . ALA A 1 187 ? -0.314 11.100 -3.702 1.00 98.44 187 ALA A CA 1
ATOM 1404 C C . ALA A 1 187 ? -1.357 10.878 -4.808 1.00 98.44 187 ALA A C 1
ATOM 1406 O O . ALA A 1 187 ? -2.031 9.857 -4.843 1.00 98.44 187 ALA A O 1
ATOM 1407 N N . LYS A 1 188 ? -1.506 11.824 -5.735 1.00 98.31 188 LYS A N 1
ATOM 1408 C CA . LYS A 1 188 ? -2.539 11.809 -6.789 1.00 98.31 188 LYS A CA 1
ATOM 1409 C C . LYS A 1 188 ? -2.186 10.965 -8.005 1.00 98.31 188 LYS A C 1
ATOM 1411 O O . LYS A 1 188 ? -3.080 10.575 -8.746 1.00 98.31 188 LYS A O 1
ATOM 1416 N N . ASP A 1 189 ? -0.907 10.698 -8.206 1.00 98.50 189 ASP A N 1
ATOM 1417 C CA . ASP A 1 189 ? -0.387 9.952 -9.340 1.00 98.50 189 ASP A CA 1
ATOM 1418 C C . ASP A 1 189 ? 0.913 9.232 -8.955 1.00 98.50 189 ASP A C 1
ATOM 1420 O O . ASP A 1 189 ? 1.409 9.336 -7.825 1.00 98.50 189 ASP A O 1
ATOM 1424 N N . PHE A 1 190 ? 1.450 8.457 -9.896 1.00 98.69 190 PHE A N 1
ATOM 1425 C CA . PHE A 1 190 ? 2.677 7.709 -9.666 1.00 98.69 190 PHE A CA 1
ATOM 1426 C C . PHE A 1 190 ? 3.904 8.606 -9.482 1.00 98.69 190 PHE A C 1
ATOM 1428 O O . PHE A 1 190 ? 4.807 8.228 -8.743 1.00 98.69 190 PHE A O 1
ATOM 1435 N N . ALA A 1 191 ? 3.932 9.806 -10.071 1.00 98.00 191 ALA A N 1
ATOM 1436 C CA . ALA A 1 191 ? 5.044 10.733 -9.884 1.00 98.00 191 ALA A CA 1
ATOM 1437 C C . ALA A 1 191 ? 5.119 11.218 -8.428 1.00 98.00 191 ALA A C 1
ATOM 1439 O O . ALA A 1 191 ? 6.195 11.227 -7.829 1.00 98.00 191 ALA A O 1
ATOM 1440 N N . GLN A 1 192 ? 3.977 11.552 -7.822 1.00 98.56 192 GLN A N 1
ATOM 1441 C CA . GLN A 1 192 ? 3.904 11.909 -6.405 1.00 98.56 192 GLN A CA 1
ATOM 1442 C C . GLN A 1 192 ? 4.200 10.711 -5.493 1.00 98.56 192 GLN A C 1
ATOM 1444 O O . GLN A 1 192 ? 4.867 10.874 -4.469 1.00 98.56 192 GLN A O 1
ATOM 1449 N N . LEU A 1 193 ? 3.763 9.506 -5.877 1.00 98.44 193 LEU A N 1
ATOM 1450 C CA . LEU A 1 193 ? 4.083 8.273 -5.154 1.00 98.44 193 LEU A CA 1
ATOM 1451 C C . LEU A 1 193 ? 5.597 8.020 -5.129 1.00 98.44 193 LEU A C 1
ATOM 1453 O O . LEU A 1 193 ? 6.161 7.799 -4.058 1.00 98.44 193 LEU A O 1
ATOM 1457 N N . THR A 1 194 ? 6.285 8.074 -6.273 1.00 98.19 194 THR A N 1
ATOM 1458 C CA . THR A 1 194 ? 7.734 7.825 -6.316 1.00 98.19 194 THR A CA 1
ATOM 1459 C C . THR A 1 194 ? 8.544 8.949 -5.698 1.00 98.19 194 THR A C 1
ATOM 1461 O O . THR A 1 194 ? 9.565 8.670 -5.073 1.00 98.19 194 THR A O 1
ATOM 1464 N N . ALA A 1 195 ? 8.080 10.198 -5.788 1.00 98.06 195 ALA A N 1
ATOM 1465 C CA . ALA A 1 195 ? 8.686 11.305 -5.055 1.00 98.06 195 ALA A CA 1
ATOM 1466 C C . ALA A 1 195 ? 8.628 11.059 -3.537 1.00 98.06 195 ALA A C 1
ATOM 1468 O O . ALA A 1 195 ? 9.619 11.254 -2.839 1.00 98.06 195 ALA A O 1
ATOM 1469 N N . HIS A 1 196 ? 7.504 10.548 -3.022 1.00 98.50 196 HIS A N 1
ATOM 1470 C CA . HIS A 1 196 ? 7.397 10.147 -1.618 1.00 98.50 196 HIS A CA 1
ATOM 1471 C C . HIS A 1 196 ? 8.370 9.029 -1.243 1.00 98.50 196 HIS A C 1
ATOM 1473 O O . HIS A 1 196 ? 9.061 9.146 -0.234 1.00 98.50 196 HIS A O 1
ATOM 1479 N N . TYR A 1 197 ? 8.487 7.981 -2.060 1.00 97.81 197 TYR A N 1
ATOM 1480 C CA . TYR A 1 197 ? 9.467 6.923 -1.797 1.00 97.81 197 TYR A CA 1
ATOM 1481 C C . TYR A 1 197 ? 10.921 7.405 -1.903 1.00 97.81 197 TYR A C 1
ATOM 1483 O O . TYR A 1 197 ? 11.770 6.914 -1.165 1.00 97.81 197 TYR A O 1
ATOM 1491 N N . SER A 1 198 ? 11.208 8.396 -2.751 1.00 97.56 198 SER A N 1
ATOM 1492 C CA . SER A 1 198 ? 12.523 9.042 -2.813 1.00 97.56 198 SER A CA 1
ATOM 1493 C C . SER A 1 198 ? 12.874 9.774 -1.511 1.00 97.56 198 SER A C 1
ATOM 1495 O O . SER A 1 198 ? 14.027 9.735 -1.078 1.00 97.56 198 SER A O 1
ATOM 1497 N N . ASP A 1 199 ? 11.900 10.422 -0.863 1.00 97.25 199 ASP A N 1
ATOM 1498 C CA . ASP A 1 199 ? 12.090 11.028 0.463 1.00 97.25 199 ASP A CA 1
ATOM 1499 C C . ASP A 1 199 ? 12.252 9.950 1.541 1.00 97.25 199 ASP A C 1
ATOM 1501 O O . ASP A 1 199 ? 13.186 10.002 2.340 1.00 97.25 199 ASP A O 1
ATOM 1505 N N . TYR A 1 200 ? 11.387 8.930 1.522 1.00 96.06 200 TYR A N 1
ATOM 1506 C CA . TYR A 1 200 ? 11.461 7.788 2.435 1.00 96.06 200 TYR A CA 1
ATOM 1507 C C . TYR A 1 200 ? 12.834 7.107 2.390 1.00 96.06 200 TYR A C 1
ATOM 1509 O O . TYR A 1 200 ? 13.408 6.841 3.442 1.00 96.06 200 TYR A O 1
ATOM 1517 N N . PHE A 1 201 ? 13.396 6.874 1.199 1.00 95.88 201 PHE A N 1
ATOM 1518 C CA . PHE A 1 201 ? 14.720 6.266 1.047 1.00 95.88 201 PHE A CA 1
ATOM 1519 C C . PHE A 1 201 ? 15.804 7.075 1.745 1.00 95.88 201 PHE A C 1
ATOM 1521 O O . PHE A 1 201 ? 16.554 6.507 2.535 1.00 95.88 201 PHE A O 1
ATOM 1528 N N . GLN A 1 202 ? 15.825 8.393 1.553 1.00 96.19 202 GLN A N 1
ATOM 1529 C CA . GLN A 1 202 ? 16.782 9.262 2.239 1.00 96.19 202 GLN A CA 1
ATOM 1530 C C . GLN A 1 202 ? 16.635 9.184 3.764 1.00 96.19 202 GLN A C 1
ATOM 1532 O O . GLN A 1 202 ? 17.639 9.115 4.472 1.00 96.19 202 GLN A O 1
ATOM 1537 N N . ILE A 1 203 ? 15.398 9.134 4.272 1.00 95.69 203 ILE A N 1
ATOM 1538 C CA . ILE A 1 203 ? 15.113 9.022 5.712 1.00 95.69 203 ILE A CA 1
ATOM 1539 C C . ILE A 1 203 ? 15.663 7.714 6.290 1.00 95.69 203 ILE A C 1
ATOM 1541 O O . ILE A 1 203 ? 16.221 7.715 7.385 1.00 95.69 203 ILE A O 1
ATOM 1545 N N . VAL A 1 204 ? 15.544 6.604 5.558 1.00 93.81 204 VAL A N 1
ATOM 1546 C CA . VAL A 1 204 ? 16.024 5.286 6.009 1.00 93.81 204 VAL A CA 1
ATOM 1547 C C . VAL A 1 204 ? 17.476 4.989 5.609 1.00 93.81 204 VAL A C 1
ATOM 1549 O O . VAL A 1 204 ? 17.928 3.852 5.732 1.00 93.81 204 VAL A O 1
ATOM 1552 N N . GLY A 1 205 ? 18.225 5.998 5.150 1.00 95.44 205 GLY A N 1
ATOM 1553 C CA . GLY A 1 205 ? 19.653 5.881 4.831 1.00 95.44 205 GLY A CA 1
ATOM 1554 C C . GLY A 1 205 ? 19.966 5.231 3.478 1.00 95.44 205 GLY A C 1
ATOM 1555 O O . GLY A 1 205 ? 21.096 4.797 3.255 1.00 95.44 205 GLY A O 1
ATOM 1556 N N . LEU A 1 206 ? 18.989 5.158 2.575 1.00 94.19 206 LEU A N 1
ATOM 1557 C CA . LEU A 1 206 ? 19.159 4.740 1.186 1.00 94.19 206 LEU A CA 1
ATOM 1558 C C . LEU A 1 206 ? 19.312 5.962 0.258 1.00 94.19 206 LEU A C 1
ATOM 1560 O O . LEU A 1 206 ? 18.822 7.049 0.572 1.00 94.19 206 LEU A O 1
ATOM 1564 N N . PRO A 1 207 ? 19.964 5.813 -0.910 1.00 95.75 207 PRO A N 1
ATOM 1565 C CA . PRO A 1 207 ? 20.018 6.880 -1.904 1.00 95.75 207 PRO A CA 1
ATOM 1566 C C . PRO A 1 207 ? 18.622 7.305 -2.376 1.00 95.75 207 PRO A C 1
ATOM 1568 O O . PRO A 1 207 ? 17.734 6.470 -2.552 1.00 95.75 207 PRO A O 1
ATOM 1571 N N . ALA A 1 208 ? 18.453 8.604 -2.632 1.00 96.69 208 ALA A N 1
ATOM 1572 C CA . ALA A 1 208 ? 17.269 9.129 -3.305 1.00 96.69 208 ALA A CA 1
ATOM 1573 C C . ALA A 1 208 ? 17.098 8.487 -4.692 1.00 96.69 208 ALA A C 1
ATOM 1575 O O . ALA A 1 208 ? 18.085 8.208 -5.376 1.00 96.69 208 ALA A O 1
ATOM 1576 N N . LEU A 1 209 ? 15.849 8.320 -5.130 1.00 97.38 209 LEU A N 1
ATOM 1577 C CA . LEU A 1 209 ? 15.557 7.809 -6.466 1.00 97.38 209 LEU A CA 1
ATOM 1578 C C . LEU A 1 209 ? 15.912 8.858 -7.521 1.00 97.38 209 LEU A C 1
ATOM 1580 O O . LEU A 1 209 ? 15.391 9.978 -7.512 1.00 97.38 209 LEU A O 1
ATOM 1584 N N . THR A 1 210 ? 16.731 8.472 -8.493 1.00 97.62 210 THR A N 1
ATOM 1585 C CA . THR A 1 210 ? 16.985 9.288 -9.683 1.00 97.62 210 THR A CA 1
ATOM 1586 C C . THR A 1 210 ? 15.722 9.420 -10.539 1.00 97.62 210 THR A C 1
ATOM 1588 O O . THR A 1 210 ? 14.819 8.582 -10.494 1.00 97.62 210 THR A O 1
ATOM 1591 N N . ALA A 1 211 ? 15.665 10.445 -11.395 1.00 98.06 211 ALA A N 1
ATOM 1592 C CA . ALA A 1 211 ? 14.535 10.639 -12.308 1.00 98.06 211 ALA A CA 1
ATOM 1593 C C . ALA A 1 211 ? 14.288 9.422 -13.224 1.00 98.06 211 ALA A C 1
ATOM 1595 O O . ALA A 1 211 ? 13.140 9.085 -13.511 1.00 98.06 211 ALA A O 1
ATOM 1596 N N . GLN A 1 212 ? 15.356 8.735 -13.651 1.00 98.25 212 GLN A N 1
ATOM 1597 C CA . GLN A 1 212 ? 15.243 7.531 -14.476 1.00 98.25 212 GLN A CA 1
ATOM 1598 C C . GLN A 1 212 ? 14.632 6.363 -13.696 1.00 98.25 212 GLN A C 1
ATOM 1600 O O . GLN A 1 212 ? 13.778 5.661 -14.231 1.00 98.25 212 GLN A O 1
ATOM 1605 N N . GLU A 1 213 ? 15.036 6.168 -12.441 1.00 98.44 213 GLU A N 1
ATOM 1606 C CA . GLU A 1 213 ? 14.500 5.097 -11.597 1.00 98.44 213 GLU A CA 1
ATOM 1607 C C . GLU A 1 213 ? 13.025 5.328 -11.272 1.00 98.44 213 GLU A C 1
ATOM 1609 O O . GLU A 1 213 ? 12.233 4.396 -11.378 1.00 98.44 213 GLU A O 1
ATOM 1614 N N . GLN A 1 214 ? 12.630 6.570 -10.971 1.00 98.56 214 GLN A N 1
ATOM 1615 C CA . GLN A 1 214 ? 11.219 6.919 -10.787 1.00 98.56 214 GLN A CA 1
ATOM 1616 C C . GLN A 1 214 ? 10.405 6.636 -12.057 1.00 98.56 214 GLN A C 1
ATOM 1618 O O . GLN A 1 214 ? 9.352 6.006 -11.987 1.00 98.56 214 GLN A O 1
ATOM 1623 N N . ALA A 1 215 ? 10.911 7.030 -13.230 1.00 98.56 215 ALA A N 1
ATOM 1624 C CA . ALA A 1 215 ? 10.250 6.749 -14.503 1.00 98.56 215 ALA A CA 1
ATOM 1625 C C . ALA A 1 215 ? 10.125 5.241 -14.780 1.00 98.56 215 ALA A C 1
ATOM 1627 O O . ALA A 1 215 ? 9.081 4.788 -15.245 1.00 98.56 215 ALA A O 1
ATOM 1628 N N . ASP A 1 216 ? 11.159 4.459 -14.466 1.00 98.69 216 ASP A N 1
ATOM 1629 C CA . ASP A 1 216 ? 11.160 3.007 -14.645 1.00 98.69 216 ASP A CA 1
ATOM 1630 C C . ASP A 1 216 ? 10.177 2.309 -13.699 1.00 98.69 216 ASP A C 1
ATOM 1632 O O . ASP A 1 216 ? 9.404 1.456 -14.142 1.00 98.69 216 ASP A O 1
ATOM 1636 N N . ILE A 1 217 ? 10.158 2.695 -12.419 1.00 98.56 217 ILE A N 1
ATOM 1637 C CA . ILE A 1 217 ? 9.185 2.199 -11.437 1.00 98.56 217 ILE A CA 1
ATOM 1638 C C . ILE A 1 217 ? 7.766 2.517 -11.916 1.00 98.56 217 ILE A C 1
ATOM 1640 O O . ILE A 1 217 ? 6.944 1.606 -12.000 1.00 98.56 217 ILE A O 1
ATOM 1644 N N . ASN A 1 218 ? 7.496 3.761 -12.318 1.00 98.62 218 ASN A N 1
ATOM 1645 C CA . ASN A 1 218 ? 6.180 4.180 -12.806 1.00 98.62 218 ASN A CA 1
ATOM 1646 C C . ASN A 1 218 ? 5.756 3.378 -14.038 1.00 98.62 218 ASN A C 1
ATOM 1648 O O . ASN A 1 218 ? 4.661 2.822 -14.066 1.00 98.62 218 ASN A O 1
ATOM 1652 N N . ALA A 1 219 ? 6.649 3.223 -15.020 1.00 98.69 219 ALA A N 1
ATOM 1653 C CA . ALA A 1 219 ? 6.379 2.432 -16.217 1.00 98.69 219 ALA A CA 1
ATOM 1654 C C . ALA A 1 219 ? 6.044 0.968 -15.897 1.00 98.69 219 ALA A C 1
ATOM 1656 O O . ALA A 1 219 ? 5.277 0.338 -16.628 1.00 98.69 219 ALA A O 1
ATOM 1657 N N . TYR A 1 220 ? 6.629 0.413 -14.833 1.00 98.62 220 TYR A N 1
ATOM 1658 C CA . TYR A 1 220 ? 6.327 -0.938 -14.383 1.00 98.62 220 TYR A CA 1
ATOM 1659 C C . TYR A 1 220 ? 5.014 -1.028 -13.598 1.00 98.62 220 TYR A C 1
ATOM 1661 O O . TYR A 1 220 ? 4.264 -1.978 -13.817 1.00 98.62 220 TYR A O 1
ATOM 1669 N N . LEU A 1 221 ? 4.694 -0.045 -12.751 1.00 98.38 221 LEU A N 1
ATOM 1670 C CA . LEU A 1 221 ? 3.412 0.016 -12.039 1.00 98.38 221 LEU A CA 1
ATOM 1671 C C . LEU A 1 221 ? 2.214 0.096 -13.002 1.00 98.38 221 LEU A C 1
ATOM 1673 O O . LEU A 1 221 ? 1.173 -0.472 -12.707 1.00 98.38 221 LEU A O 1
ATOM 1677 N N . GLU A 1 222 ? 2.373 0.670 -14.199 1.00 98.12 222 GLU A N 1
ATOM 1678 C CA . GLU A 1 222 ? 1.351 0.640 -15.269 1.00 98.12 222 GLU A CA 1
ATOM 1679 C C . GLU A 1 222 ? 1.006 -0.776 -15.780 1.00 98.12 222 GLU A C 1
ATOM 1681 O O . GLU A 1 222 ? -0.017 -1.010 -16.443 1.00 98.12 222 GLU A O 1
ATOM 1686 N N . LEU A 1 223 ? 1.863 -1.760 -15.501 1.00 97.38 223 LEU A N 1
ATOM 1687 C CA . LEU A 1 223 ? 1.587 -3.1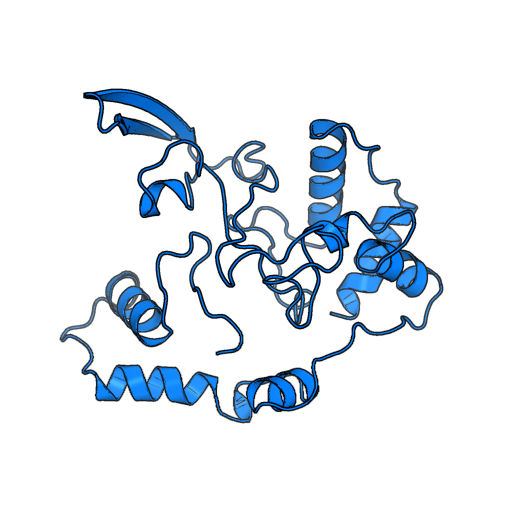61 -15.810 1.00 97.38 223 LEU A CA 1
ATOM 1688 C C . LEU A 1 223 ? 0.783 -3.862 -14.715 1.00 97.38 223 LEU A C 1
ATOM 1690 O O . LEU A 1 223 ? 0.296 -4.964 -14.981 1.00 97.38 223 LEU A O 1
ATOM 1694 N N . LEU A 1 224 ? 0.656 -3.253 -13.531 1.00 95.12 224 LEU A N 1
ATOM 1695 C CA . LEU A 1 224 ? 0.044 -3.847 -12.347 1.00 95.12 224 LEU A CA 1
ATOM 1696 C C . LEU A 1 224 ? -1.372 -3.324 -12.106 1.00 95.12 224 LEU A C 1
ATOM 1698 O O . LEU A 1 224 ? -1.622 -2.099 -12.086 1.00 95.12 224 LEU A O 1
#

Foldseek 3Di:
DVAQFDDFLRQDRAQLRVVQVCCVPPVVDPDRDDPVRSVVSRVVCLDPVVDPDPQVNQVSVVHDFDDQDCDDDPLLNLLVQCQDPHPNVVLQVAQDDRQGFFFGPVDPDTDPGPPAWDALCCFVVVLVVADWDWDWQQDPVRDIDIDTTSFQRNCVNVSDSVSGRITGGHGLVVVQVDAPDDPVNNRGALLSVLQSNQVSCVVVPHHGDDPSNSSSNRSNSVVD

pLDDT: mean 93.41, std 5.76, range [71.12, 98.69]

Secondary structure (DSSP, 8-state):
---SSBSTT--BSSHHHHHHHHIIIII--SSPPPHHHHHHHHHHTTSTTT-S-HHHHHHTTT-PPP-----SSHHHHHHHHTTSSSTTTHHHHHSBTTTTSSB-TTSSSPPPTT--EE--SHHHH-TT-PPPEEEEEEPTTS-EEEEEES--BTHHHH--GGGTTBEEPPP-TTGGGSPSBSTT--B-SHHHHHHHHHHHHHHTTPPPPPHHHHHHHHHHHTT-